Protein AF-M8C7S4-F1 (afdb_monomer)

Radius of gyration: 16.2 Å; Cα contacts (8 Å, |Δi|>4): 595; chains: 1; bounding box: 44×45×38 Å

InterPro domains:
  IPR002022 Pectate lyase [PF00544] (5-196)
  IPR002022 Pectate lyase [SM00656] (2-130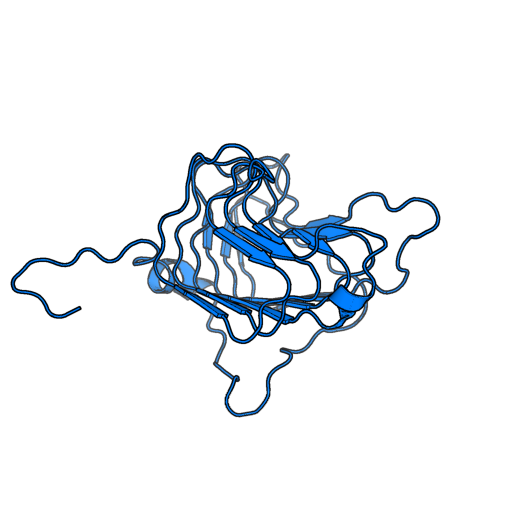)
  IPR011050 Pectin lyase fold/virulence factor [SSF51126] (4-203)
  IPR012334 Pectin lyase fold [G3DSA:2.160.20.10] (1-199)
  IPR018082 AmbAllergen [PR00807] (5-26)
  IPR018082 AmbAllergen [PR00807] (85-104)
  IPR018082 AmbAllergen [PR00807] (107-126)
  IPR018082 AmbAllergen [PR00807] (148-172)
  IPR018082 AmbAllergen [PR00807] (177-200)
  IPR045032 Pectin lyase family [PTHR31683] (4-202)

Structure (mmCIF, N/CA/C/O backbone):
data_AF-M8C7S4-F1
#
_entry.id   AF-M8C7S4-F1
#
loop_
_atom_site.group_PDB
_atom_site.id
_atom_site.type_symbol
_atom_site.label_atom_id
_atom_site.label_alt_id
_atom_site.label_comp_id
_atom_site.label_asym_id
_atom_site.label_entity_id
_atom_site.label_seq_id
_atom_site.pdbx_PDB_ins_code
_atom_site.Cartn_x
_atom_site.Cartn_y
_atom_site.Cartn_z
_atom_site.occupancy
_atom_site.B_iso_or_equiv
_atom_site.auth_seq_id
_atom_site.auth_comp_id
_atom_site.auth_asym_id
_atom_site.auth_atom_id
_atom_site.pdbx_PDB_model_num
ATOM 1 N N . MET A 1 1 ? 16.118 -27.264 2.546 1.00 43.22 1 MET A N 1
ATOM 2 C CA . MET A 1 1 ? 14.796 -26.732 2.927 1.00 43.22 1 MET A CA 1
ATOM 3 C C . MET A 1 1 ? 14.981 -25.240 3.004 1.00 43.22 1 MET A C 1
ATOM 5 O O . MET A 1 1 ? 15.914 -24.826 3.680 1.00 43.22 1 MET A O 1
ATOM 9 N N . ASP A 1 2 ? 14.217 -24.483 2.227 1.00 49.66 2 ASP A N 1
ATOM 10 C CA . ASP A 1 2 ? 14.279 -23.025 2.272 1.00 49.66 2 ASP A CA 1
ATOM 11 C C . ASP A 1 2 ? 13.787 -22.606 3.661 1.00 49.66 2 ASP A C 1
ATOM 13 O O . ASP A 1 2 ? 12.645 -22.894 4.030 1.00 49.66 2 ASP A O 1
ATOM 17 N N . VAL A 1 3 ? 14.692 -22.088 4.488 1.00 56.72 3 VAL A N 1
ATOM 18 C CA . VAL A 1 3 ? 14.328 -21.524 5.787 1.00 56.72 3 VAL A CA 1
ATOM 19 C C . VAL A 1 3 ? 13.607 -20.237 5.429 1.00 56.72 3 VAL A C 1
ATOM 21 O O . VAL A 1 3 ? 14.251 -19.306 4.965 1.00 56.72 3 VAL A O 1
ATOM 24 N N . GLY A 1 4 ? 12.274 -20.244 5.497 1.00 65.56 4 GLY A N 1
ATOM 25 C CA . GLY A 1 4 ? 11.469 -19.105 5.063 1.00 65.56 4 GLY A CA 1
ATOM 26 C C . GLY A 1 4 ? 11.962 -17.809 5.702 1.00 65.56 4 GLY A C 1
ATOM 27 O O . GLY A 1 4 ? 12.309 -17.810 6.879 1.00 65.56 4 GLY A O 1
ATOM 28 N N . ASP A 1 5 ? 11.955 -16.726 4.924 1.00 78.19 5 ASP A N 1
ATOM 29 C CA . ASP A 1 5 ? 12.543 -15.416 5.257 1.00 78.19 5 ASP A CA 1
ATOM 30 C C . ASP A 1 5 ? 11.973 -14.761 6.538 1.00 78.19 5 ASP A C 1
ATOM 32 O O . ASP A 1 5 ? 12.480 -13.741 6.992 1.00 78.19 5 ASP A O 1
ATOM 36 N N . GLY A 1 6 ? 10.938 -15.355 7.145 1.00 90.88 6 GLY A N 1
ATOM 37 C CA . GLY A 1 6 ? 10.319 -14.870 8.376 1.00 90.88 6 GLY A CA 1
ATOM 38 C C . GLY A 1 6 ? 9.116 -13.952 8.149 1.00 90.88 6 GLY A C 1
ATOM 39 O O . GLY A 1 6 ? 8.710 -13.240 9.071 1.00 90.88 6 GLY A O 1
ATOM 40 N N . ASP A 1 7 ? 8.549 -13.970 6.937 1.00 95.25 7 ASP A N 1
ATOM 41 C CA . ASP A 1 7 ? 7.335 -13.232 6.580 1.00 95.25 7 ASP A CA 1
ATOM 42 C C . ASP A 1 7 ? 6.069 -13.836 7.206 1.00 95.25 7 ASP A C 1
ATOM 44 O O . ASP A 1 7 ? 5.952 -15.057 7.332 1.00 95.25 7 ASP A O 1
ATOM 48 N N . ALA A 1 8 ? 5.066 -13.005 7.517 1.00 97.44 8 ALA A N 1
ATOM 49 C CA . ALA A 1 8 ? 3.770 -13.511 7.993 1.00 97.44 8 ALA A CA 1
ATOM 50 C C . ALA A 1 8 ? 3.014 -14.288 6.900 1.00 97.44 8 ALA A C 1
ATOM 52 O O . ALA A 1 8 ? 2.519 -15.391 7.131 1.00 97.44 8 ALA A O 1
ATOM 53 N N . ILE A 1 9 ? 2.892 -13.691 5.709 1.00 98.12 9 ILE A N 1
ATOM 54 C CA . ILE A 1 9 ? 2.216 -14.272 4.545 1.00 98.12 9 ILE A CA 1
ATOM 55 C C . ILE A 1 9 ? 3.072 -14.021 3.307 1.00 98.12 9 ILE A C 1
ATOM 57 O O . ILE A 1 9 ? 3.390 -12.879 2.980 1.00 98.12 9 ILE A O 1
ATOM 61 N N . ARG A 1 10 ? 3.371 -15.086 2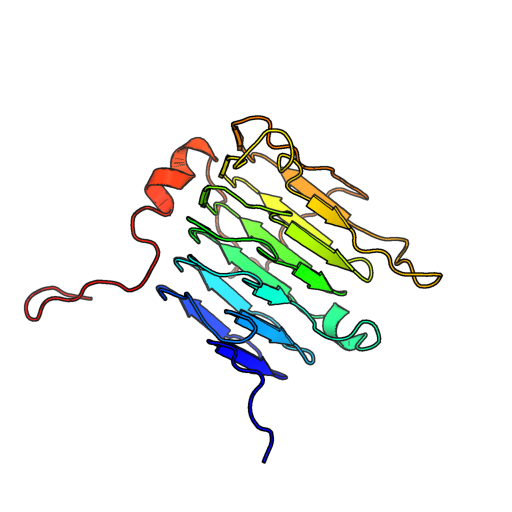.560 1.00 96.31 10 ARG A N 1
ATOM 62 C CA . ARG A 1 10 ? 4.124 -15.005 1.306 1.00 96.31 10 ARG A CA 1
ATOM 63 C C . ARG A 1 10 ? 3.381 -15.702 0.173 1.00 96.31 10 ARG A C 1
ATOM 65 O O . ARG A 1 10 ? 3.045 -16.881 0.266 1.00 96.31 10 ARG A O 1
ATOM 72 N N . LEU A 1 11 ? 3.141 -14.972 -0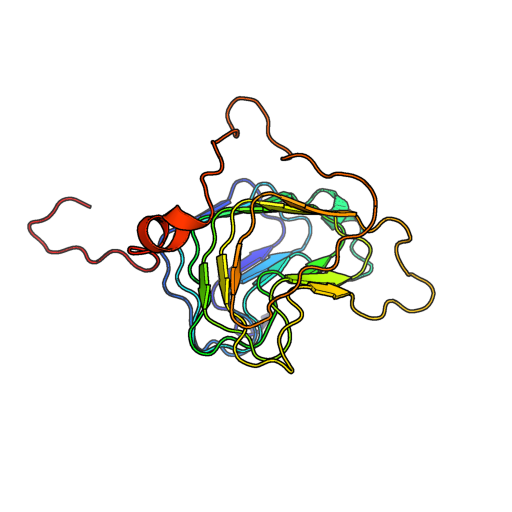.912 1.00 97.44 11 LEU A N 1
ATOM 73 C CA . LEU A 1 11 ? 2.570 -15.477 -2.156 1.00 97.44 11 LEU A CA 1
ATOM 74 C C . LEU A 1 11 ? 3.665 -15.581 -3.224 1.00 97.44 11 LEU A C 1
ATOM 76 O O . LEU A 1 11 ? 4.347 -14.599 -3.536 1.00 97.44 11 LEU A O 1
ATOM 80 N N . LEU A 1 12 ? 3.799 -16.777 -3.796 1.00 95.94 12 LEU A N 1
ATOM 81 C CA . LEU A 1 12 ? 4.795 -17.126 -4.808 1.00 95.94 12 LEU A CA 1
ATOM 82 C C . LEU A 1 12 ? 4.076 -17.740 -6.007 1.00 95.94 12 LEU A C 1
ATOM 84 O O . LEU A 1 12 ? 3.437 -18.779 -5.863 1.00 95.94 12 LEU A O 1
ATOM 88 N N . SER A 1 13 ? 4.182 -17.118 -7.184 1.00 96.75 13 SER A N 1
ATOM 89 C CA . SER A 1 13 ? 3.532 -17.603 -8.414 1.00 96.75 13 SER A CA 1
ATOM 90 C C . SER A 1 13 ? 2.018 -17.863 -8.272 1.00 96.75 13 SER A C 1
ATOM 92 O O . SER A 1 13 ? 1.468 -18.745 -8.934 1.00 96.75 13 SER A O 1
ATOM 94 N N . SER A 1 14 ? 1.333 -17.103 -7.412 1.00 97.69 14 SER A N 1
ATOM 95 C CA . SER A 1 14 ? -0.078 -17.311 -7.060 1.00 97.69 14 SER A CA 1
ATOM 96 C C . SER A 1 14 ? -1.018 -16.409 -7.859 1.00 97.69 14 SER A C 1
ATOM 98 O O . SER A 1 14 ? -0.667 -15.300 -8.252 1.00 97.69 14 SER A O 1
ATOM 100 N N . SER A 1 15 ? -2.266 -16.836 -8.059 1.00 97.75 15 SER A N 1
ATOM 101 C CA . SER A 1 15 ? -3.285 -15.973 -8.667 1.00 97.75 15 SER A CA 1
ATOM 102 C C . SER A 1 15 ? -4.636 -16.085 -7.976 1.00 97.75 15 SER A C 1
ATOM 104 O O . SER A 1 15 ? -4.949 -17.137 -7.424 1.00 97.75 15 SER A O 1
ATOM 106 N N . LYS A 1 16 ? -5.434 -15.008 -8.032 1.00 97.25 16 LYS A N 1
ATOM 107 C CA . LYS A 1 16 ? -6.797 -14.943 -7.465 1.00 97.25 16 LYS A CA 1
ATOM 108 C C . LYS A 1 16 ? -6.820 -15.221 -5.961 1.00 97.25 16 LYS A C 1
ATOM 110 O O . LYS A 1 16 ? -7.523 -16.110 -5.490 1.00 97.25 16 LYS A O 1
ATOM 115 N N . VAL A 1 17 ? -6.034 -14.448 -5.219 1.00 98.69 17 VAL A N 1
ATOM 116 C CA . VAL A 1 17 ? -5.912 -14.578 -3.761 1.00 98.69 17 VAL A CA 1
ATOM 117 C C . VAL A 1 17 ? -6.589 -13.396 -3.076 1.00 98.69 17 VAL A C 1
ATOM 119 O O . VAL A 1 17 ? -6.443 -12.251 -3.507 1.00 98.69 17 VAL A O 1
ATOM 122 N N . TRP A 1 18 ? -7.310 -13.676 -1.994 1.00 98.69 18 TRP A N 1
ATOM 123 C CA . TRP A 1 18 ? -7.926 -12.666 -1.144 1.00 98.69 18 TRP A CA 1
ATOM 124 C C . TRP A 1 18 ? -7.385 -12.794 0.279 1.00 98.69 18 TRP A C 1
ATOM 126 O O . TRP A 1 18 ? -7.468 -13.861 0.881 1.00 98.69 18 TRP A O 1
ATOM 136 N N . ILE A 1 19 ? -6.788 -11.715 0.781 1.00 98.81 19 ILE A N 1
ATOM 137 C CA . ILE A 1 19 ? -6.248 -11.605 2.137 1.00 98.81 19 ILE A CA 1
ATOM 138 C C . ILE A 1 19 ? -7.108 -10.581 2.864 1.00 98.81 19 ILE A C 1
ATOM 140 O O . ILE A 1 19 ? -6.989 -9.380 2.605 1.00 98.81 19 ILE A O 1
ATOM 144 N N . ASP A 1 20 ? -7.986 -11.066 3.736 1.00 98.75 20 ASP A N 1
ATOM 145 C CA . ASP A 1 20 ? -9.023 -10.257 4.369 1.00 98.75 20 ASP A CA 1
ATOM 146 C C . ASP A 1 20 ? -9.067 -10.436 5.883 1.00 98.75 20 ASP A C 1
ATOM 148 O O . ASP A 1 20 ? -8.882 -11.553 6.366 1.00 98.75 20 ASP A O 1
ATOM 152 N N . HIS A 1 21 ? -9.311 -9.343 6.612 1.00 98.44 21 HIS A N 1
ATOM 153 C CA . HIS A 1 21 ? -9.520 -9.352 8.064 1.00 98.44 21 HIS A CA 1
ATOM 154 C C . HIS A 1 21 ? -8.427 -10.089 8.861 1.00 98.44 21 HIS A C 1
ATOM 156 O O . HIS A 1 21 ? -8.697 -10.876 9.765 1.00 98.44 21 HIS A O 1
ATOM 162 N N . ASN A 1 22 ? -7.159 -9.799 8.564 1.00 98.62 22 ASN A N 1
ATOM 163 C CA . ASN A 1 22 ? -6.016 -10.271 9.350 1.00 98.62 22 ASN A CA 1
ATOM 164 C C . ASN A 1 22 ? -5.429 -9.135 10.188 1.00 98.62 22 ASN A C 1
ATOM 166 O O . ASN A 1 22 ? -5.372 -7.988 9.745 1.00 98.62 22 ASN A O 1
ATOM 170 N N . THR A 1 23 ? -4.929 -9.462 11.379 1.00 98.56 23 THR A N 1
ATOM 171 C CA . THR A 1 23 ? -4.067 -8.564 12.160 1.00 98.56 23 THR A CA 1
ATOM 172 C C . THR A 1 23 ? -2.628 -9.052 12.039 1.00 98.56 23 THR A C 1
ATOM 174 O O . THR A 1 23 ? -2.318 -10.151 12.493 1.00 98.56 23 THR A O 1
ATOM 177 N N . LEU A 1 24 ? -1.759 -8.256 11.416 1.00 98.69 24 LEU A N 1
ATOM 178 C CA . LEU A 1 24 ? -0.385 -8.630 11.075 1.00 98.69 24 LEU A CA 1
ATOM 179 C C . LEU A 1 24 ? 0.598 -7.658 11.739 1.00 98.69 24 LEU A C 1
ATOM 181 O O . LEU A 1 24 ? 0.498 -6.442 11.566 1.00 98.69 24 LEU A O 1
ATOM 185 N N . SER A 1 25 ? 1.542 -8.187 12.520 1.00 98.50 25 SER A N 1
ATOM 186 C CA . SER A 1 25 ? 2.523 -7.385 13.261 1.00 98.50 25 SER A CA 1
ATOM 187 C C . SER A 1 25 ? 3.749 -8.211 13.658 1.00 98.50 25 SER A C 1
ATOM 189 O O . SER A 1 25 ? 3.651 -9.428 13.781 1.00 98.50 25 SER A O 1
ATOM 191 N N . ARG A 1 26 ? 4.887 -7.541 13.902 1.00 97.69 26 ARG A N 1
ATOM 192 C CA . ARG A 1 26 ? 6.083 -8.105 14.573 1.00 97.69 26 ARG A CA 1
ATOM 193 C C . ARG A 1 26 ? 6.622 -9.435 14.009 1.00 97.69 26 ARG A C 1
ATOM 195 O O . ARG A 1 26 ? 7.056 -10.291 14.775 1.00 97.69 26 ARG A O 1
ATOM 202 N N . CYS A 1 27 ? 6.626 -9.589 12.688 1.00 96.88 27 CYS A N 1
ATOM 203 C CA . CYS A 1 27 ? 7.347 -10.672 12.010 1.00 96.88 27 CYS A CA 1
ATOM 204 C C . CYS A 1 27 ? 8.848 -10.368 11.877 1.00 96.88 27 CYS A C 1
ATOM 206 O O . CYS A 1 27 ? 9.280 -9.254 12.185 1.00 96.88 27 CYS A O 1
ATOM 208 N N . GLU A 1 28 ? 9.629 -11.362 11.453 1.00 95.56 28 GLU A N 1
ATOM 209 C CA . GLU A 1 28 ? 11.093 -11.280 11.399 1.00 95.56 28 GLU A CA 1
ATOM 210 C C . GLU A 1 28 ? 11.593 -10.465 10.195 1.00 95.56 28 GLU A C 1
ATOM 212 O O . GLU A 1 28 ? 12.438 -9.589 10.392 1.00 95.56 28 GLU A O 1
ATOM 217 N N . ASP A 1 29 ? 11.033 -10.667 8.992 1.00 95.06 29 ASP A N 1
ATOM 218 C CA . ASP A 1 29 ? 11.326 -9.821 7.820 1.00 95.06 29 ASP A CA 1
ATOM 219 C C . ASP A 1 29 ? 10.152 -8.912 7.438 1.00 95.06 29 ASP A C 1
ATOM 221 O O . ASP A 1 29 ? 10.120 -7.765 7.891 1.00 95.06 29 ASP A O 1
ATOM 225 N N . GLY A 1 30 ? 9.213 -9.382 6.611 1.00 96.62 30 GLY A N 1
ATOM 226 C CA . GLY A 1 30 ? 8.028 -8.640 6.178 1.00 96.62 30 GLY A CA 1
ATOM 227 C C . GLY A 1 30 ? 6.710 -9.133 6.787 1.00 96.62 30 GLY A C 1
ATOM 228 O O . GLY A 1 30 ? 6.641 -10.171 7.443 1.00 96.62 30 GLY A O 1
ATOM 229 N N . LEU A 1 31 ? 5.606 -8.402 6.571 1.00 98.50 31 LEU A N 1
ATOM 230 C CA . LEU A 1 31 ? 4.264 -8.929 6.894 1.00 98.50 31 LEU A CA 1
ATOM 231 C C . LEU A 1 31 ? 3.618 -9.622 5.696 1.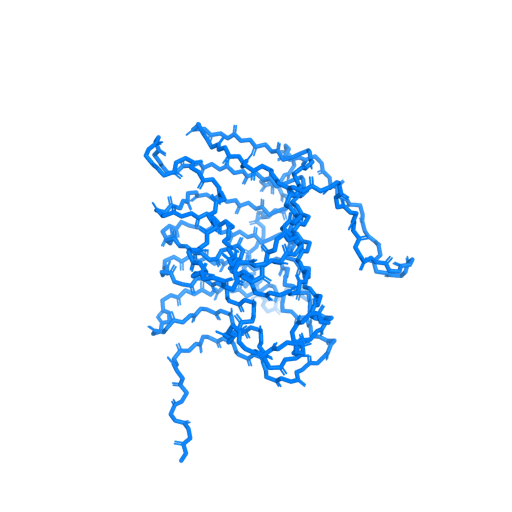00 98.50 31 LEU A C 1
ATOM 233 O O . LEU A 1 31 ? 3.046 -10.699 5.855 1.00 98.50 31 LEU A O 1
ATOM 237 N N . LEU A 1 32 ? 3.668 -9.003 4.516 1.00 98.56 32 LEU A N 1
ATOM 238 C CA . LEU A 1 32 ? 3.037 -9.540 3.314 1.00 98.56 32 LEU A CA 1
ATOM 239 C C . LEU A 1 32 ? 3.902 -9.362 2.067 1.00 98.56 32 LEU A C 1
ATOM 241 O O . LEU A 1 32 ? 4.080 -8.242 1.585 1.00 98.56 32 LEU A O 1
ATOM 245 N N . ASP A 1 33 ? 4.290 -10.484 1.471 1.00 98.00 33 ASP A N 1
ATOM 246 C CA . ASP A 1 33 ? 5.051 -10.523 0.229 1.00 98.00 33 ASP A CA 1
ATOM 247 C C . ASP A 1 33 ? 4.229 -11.134 -0.915 1.00 98.00 33 ASP A C 1
ATOM 249 O O . ASP A 1 33 ? 3.723 -12.252 -0.826 1.00 98.00 33 ASP A O 1
ATOM 253 N N . VAL A 1 34 ? 4.104 -10.402 -2.026 1.00 98.19 34 VAL A N 1
ATOM 254 C CA . VAL A 1 34 ? 3.443 -10.844 -3.266 1.00 98.19 34 VAL A CA 1
ATOM 255 C C . VAL A 1 34 ? 4.463 -10.792 -4.392 1.00 98.19 34 VAL A C 1
ATOM 257 O O . VAL A 1 34 ? 4.834 -9.712 -4.848 1.00 98.19 34 VAL A O 1
ATOM 260 N N . THR A 1 35 ? 4.976 -11.948 -4.811 1.00 96.75 35 THR A N 1
ATOM 261 C CA . THR A 1 35 ? 6.186 -12.012 -5.649 1.00 96.75 35 THR A CA 1
ATOM 262 C C . THR A 1 35 ? 6.117 -13.125 -6.699 1.00 96.75 35 THR A C 1
ATOM 264 O O . THR A 1 35 ? 5.139 -13.879 -6.765 1.00 96.75 35 THR A O 1
ATOM 267 N N . LEU A 1 36 ? 7.157 -13.216 -7.537 1.00 94.88 36 LEU A N 1
ATOM 268 C CA . LEU A 1 36 ? 7.359 -14.270 -8.538 1.00 94.88 36 LEU A CA 1
ATOM 269 C C . LEU A 1 36 ? 6.170 -14.434 -9.496 1.00 94.88 36 LEU A C 1
ATOM 271 O O . LEU A 1 36 ? 5.652 -15.528 -9.691 1.00 94.88 36 LEU A O 1
ATOM 275 N N . GLY A 1 37 ? 5.695 -13.335 -10.078 1.00 94.25 37 GLY A N 1
ATOM 276 C CA . GLY A 1 37 ? 4.603 -13.350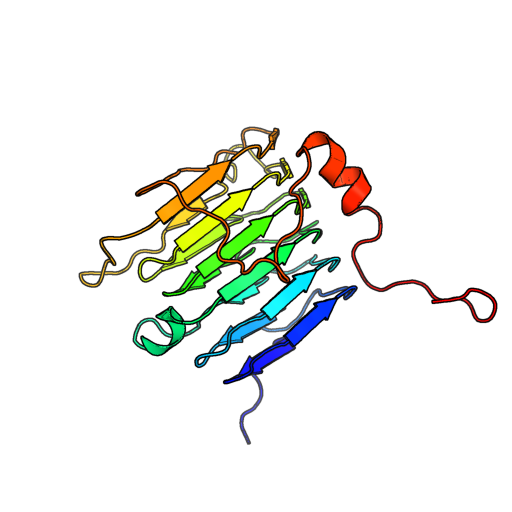 -11.048 1.00 94.25 37 GLY A CA 1
ATOM 277 C C . GLY A 1 37 ? 3.212 -13.509 -10.437 1.00 94.25 37 GLY A C 1
ATOM 278 O O . GLY A 1 37 ? 2.252 -13.714 -11.186 1.00 94.25 37 GLY A O 1
ATOM 279 N N . SER A 1 38 ? 3.081 -13.396 -9.111 1.00 98.00 38 SER A N 1
ATOM 280 C CA . SER A 1 38 ? 1.775 -13.398 -8.455 1.00 98.00 38 SER A CA 1
ATOM 281 C C . SER A 1 38 ? 0.896 -12.245 -8.956 1.00 98.00 38 SER A C 1
ATOM 283 O O . SER A 1 38 ? 1.376 -11.137 -9.195 1.00 98.00 38 SER A O 1
ATOM 285 N N . THR A 1 39 ? -0.403 -12.480 -9.141 1.00 98.25 39 THR A N 1
ATOM 286 C CA . THR A 1 39 ? -1.316 -11.464 -9.691 1.00 98.25 39 THR A CA 1
ATOM 287 C C . THR A 1 39 ? -2.765 -11.672 -9.259 1.00 98.25 39 THR A C 1
ATOM 289 O O . THR A 1 39 ? -3.127 -12.713 -8.721 1.00 98.25 39 THR A O 1
ATOM 292 N N . ASP A 1 40 ? -3.615 -10.679 -9.502 1.00 97.69 40 ASP A N 1
ATOM 293 C CA . ASP A 1 40 ? -5.032 -10.691 -9.132 1.00 97.69 40 ASP A CA 1
ATOM 294 C C . ASP A 1 40 ? -5.235 -10.940 -7.633 1.00 97.69 40 ASP A C 1
ATOM 296 O O . ASP A 1 40 ? -6.009 -11.804 -7.220 1.00 97.69 40 ASP A O 1
ATOM 300 N N . VAL A 1 41 ? -4.496 -10.175 -6.826 1.00 98.69 41 VAL A N 1
ATOM 301 C CA . VAL A 1 41 ? -4.540 -10.235 -5.362 1.00 98.69 41 VAL A CA 1
ATOM 302 C C . VAL A 1 41 ? -5.350 -9.062 -4.819 1.00 98.69 41 VAL A C 1
ATOM 304 O O . VAL A 1 41 ? -5.158 -7.918 -5.237 1.00 98.69 41 VAL A O 1
ATOM 307 N N . THR A 1 42 ? -6.239 -9.335 -3.866 1.00 98.75 42 THR A N 1
ATOM 308 C CA . THR A 1 42 ? -6.908 -8.302 -3.064 1.00 98.75 42 THR A CA 1
ATOM 309 C C . THR A 1 42 ? -6.472 -8.429 -1.614 1.00 98.75 42 THR A C 1
ATOM 311 O O . THR A 1 42 ? -6.549 -9.508 -1.035 1.00 98.75 42 THR A O 1
ATOM 314 N N . VAL A 1 43 ? -6.011 -7.323 -1.040 1.00 98.94 43 VAL A N 1
ATOM 315 C CA . VAL A 1 43 ? -5.620 -7.190 0.363 1.00 98.94 43 VAL A CA 1
ATOM 316 C C . VAL A 1 43 ? -6.577 -6.189 0.990 1.00 98.94 43 VAL A C 1
ATOM 318 O O . VAL A 1 43 ? -6.487 -4.994 0.683 1.00 98.94 43 VAL A O 1
ATOM 321 N N . SER A 1 44 ? -7.518 -6.661 1.810 1.00 98.88 44 SER A N 1
ATOM 322 C CA . SER A 1 44 ? -8.568 -5.808 2.370 1.00 98.88 44 SER A CA 1
ATOM 323 C C . SER A 1 44 ? -8.852 -5.985 3.849 1.00 98.88 44 SER A C 1
ATOM 325 O O . SER A 1 44 ? -8.617 -7.040 4.414 1.00 98.88 44 SER A O 1
ATOM 327 N N . ASN A 1 45 ? -9.338 -4.922 4.495 1.00 98.81 45 ASN A N 1
ATOM 328 C CA . ASN A 1 45 ? -9.766 -4.940 5.899 1.00 98.81 45 ASN A CA 1
ATOM 329 C C . ASN A 1 45 ? -8.716 -5.491 6.882 1.00 98.81 45 ASN A C 1
ATOM 331 O O . ASN A 1 45 ? -9.057 -5.941 7.973 1.00 98.81 45 ASN A O 1
ATOM 335 N N . ASN A 1 46 ? -7.430 -5.477 6.528 1.00 98.94 46 ASN A N 1
ATOM 336 C CA . ASN A 1 46 ? -6.370 -5.951 7.408 1.00 98.94 46 ASN A CA 1
ATOM 337 C C . ASN A 1 46 ? -5.867 -4.806 8.287 1.00 98.94 46 ASN A C 1
ATOM 339 O O . ASN A 1 46 ? -5.888 -3.636 7.891 1.00 98.94 46 ASN A O 1
ATOM 343 N N . TRP A 1 47 ? -5.357 -5.156 9.462 1.00 98.88 47 TRP A N 1
ATOM 344 C CA . TRP A 1 47 ? -4.667 -4.233 10.347 1.00 98.88 47 TRP A CA 1
ATOM 345 C C . TRP A 1 47 ? -3.180 -4.583 10.413 1.00 98.88 47 TRP A C 1
ATOM 347 O O . TRP A 1 47 ? -2.799 -5.622 10.949 1.00 98.88 47 TRP A O 1
ATOM 357 N N . PHE A 1 48 ? -2.345 -3.699 9.871 1.00 98.94 48 PHE A N 1
ATOM 358 C CA . PHE A 1 48 ? -0.888 -3.803 9.892 1.00 98.94 48 PHE A CA 1
ATOM 359 C C . PHE A 1 48 ? -0.321 -2.827 10.925 1.00 98.94 48 PHE A C 1
ATOM 361 O O . PHE A 1 48 ? -0.528 -1.619 10.795 1.00 98.94 48 PHE A O 1
ATOM 368 N N . HIS A 1 49 ? 0.404 -3.311 11.932 1.00 98.75 49 HIS A N 1
ATOM 369 C CA . HIS A 1 49 ? 0.978 -2.453 12.977 1.00 98.75 49 HIS A CA 1
ATOM 370 C C . HIS A 1 49 ? 2.294 -3.004 13.536 1.00 98.75 49 HIS A C 1
ATOM 372 O O . HIS A 1 49 ? 2.634 -4.162 13.311 1.00 98.75 49 HIS A O 1
ATOM 378 N N . ASP A 1 50 ? 3.035 -2.167 14.270 1.00 98.62 50 ASP A N 1
ATOM 379 C CA . ASP A 1 50 ? 4.279 -2.535 14.971 1.00 98.62 50 ASP A CA 1
ATOM 380 C C . ASP A 1 50 ? 5.274 -3.326 14.097 1.00 98.62 50 ASP A C 1
ATOM 382 O O . ASP A 1 50 ? 5.673 -4.444 14.441 1.00 98.62 50 ASP A O 1
ATOM 386 N N . HIS A 1 51 ? 5.648 -2.781 12.937 1.00 98.62 51 HIS A N 1
ATOM 387 C CA . HIS A 1 51 ? 6.515 -3.496 12.001 1.00 98.62 51 HIS A CA 1
ATOM 388 C C . HIS A 1 51 ? 7.287 -2.573 11.044 1.00 98.62 51 HIS A C 1
ATOM 390 O O . HIS A 1 51 ? 6.826 -1.489 10.687 1.00 98.62 51 HIS A O 1
ATOM 396 N N . ASP A 1 52 ? 8.475 -3.000 10.609 1.00 98.50 52 ASP A N 1
ATOM 397 C CA . ASP A 1 52 ? 9.323 -2.210 9.710 1.00 98.50 52 ASP A CA 1
ATOM 398 C C . ASP A 1 52 ? 8.856 -2.311 8.245 1.00 98.50 52 ASP A C 1
ATOM 400 O O . ASP A 1 52 ? 8.441 -1.315 7.644 1.00 98.50 52 ASP A O 1
ATOM 404 N N . LYS A 1 53 ? 8.874 -3.523 7.674 1.00 98.19 53 LYS A N 1
ATOM 405 C CA . LYS A 1 53 ? 8.664 -3.782 6.243 1.00 98.19 53 LYS A CA 1
ATOM 406 C C . LYS A 1 53 ? 7.272 -4.365 5.990 1.00 98.19 53 LYS A C 1
ATOM 408 O O . LYS A 1 53 ? 7.087 -5.569 5.920 1.00 98.19 53 LYS A O 1
ATOM 413 N N . VAL A 1 54 ? 6.264 -3.510 5.834 1.00 98.69 54 VAL A N 1
ATOM 414 C CA . VAL A 1 54 ? 4.865 -3.973 5.858 1.00 98.69 54 VAL A CA 1
ATOM 415 C C . VAL A 1 54 ? 4.490 -4.872 4.671 1.00 98.69 54 VAL A C 1
ATOM 417 O O . VAL A 1 54 ? 4.062 -6.001 4.873 1.00 98.69 54 VAL A O 1
ATOM 420 N N . MET A 1 55 ? 4.608 -4.389 3.436 1.00 98.81 55 MET A N 1
ATOM 421 C CA . MET A 1 55 ? 4.081 -5.081 2.259 1.00 98.81 55 MET A CA 1
ATOM 422 C C . MET A 1 55 ? 4.974 -4.888 1.033 1.00 98.81 55 MET A C 1
ATOM 424 O O . MET A 1 55 ? 5.128 -3.765 0.528 1.00 98.81 55 MET A O 1
ATOM 428 N N . LEU A 1 56 ? 5.535 -5.982 0.519 1.00 98.50 56 LEU A N 1
ATOM 429 C CA . LEU A 1 56 ? 6.341 -5.990 -0.696 1.00 98.50 56 LEU A CA 1
ATOM 430 C C . LEU A 1 56 ? 5.561 -6.592 -1.866 1.00 98.50 56 LEU A C 1
ATOM 432 O O . LEU A 1 56 ? 5.129 -7.739 -1.836 1.00 98.50 56 LEU A O 1
ATOM 436 N N . LEU A 1 57 ? 5.417 -5.814 -2.935 1.00 98.44 57 LEU A N 1
ATOM 437 C CA . LEU A 1 57 ? 4.814 -6.253 -4.188 1.00 98.44 57 LEU A CA 1
ATOM 438 C C . LEU A 1 57 ? 5.928 -6.309 -5.240 1.00 98.44 57 LEU A C 1
ATOM 440 O O . LEU A 1 57 ? 6.341 -5.276 -5.769 1.00 98.44 57 LEU A O 1
ATOM 444 N N . GLY A 1 58 ? 6.425 -7.510 -5.525 1.00 96.62 58 GLY A N 1
ATOM 445 C CA . GLY A 1 58 ? 7.579 -7.775 -6.386 1.00 96.62 58 GLY A CA 1
ATOM 446 C C . GLY A 1 58 ? 8.918 -7.634 -5.650 1.00 96.62 58 GLY A C 1
ATOM 447 O O . GLY A 1 58 ? 9.213 -6.599 -5.043 1.00 96.62 58 GLY A O 1
ATOM 448 N N . HIS A 1 59 ? 9.761 -8.669 -5.716 1.00 93.12 59 HIS A N 1
ATOM 449 C CA . HIS A 1 59 ? 11.003 -8.771 -4.932 1.00 93.12 59 HIS A CA 1
ATOM 450 C C . HIS A 1 59 ? 12.269 -8.406 -5.721 1.00 93.12 59 HIS A C 1
ATOM 452 O O . HIS A 1 59 ? 13.154 -7.741 -5.179 1.00 93.12 59 HIS A O 1
ATOM 458 N N . ASP A 1 60 ? 12.328 -8.785 -6.997 1.00 91.25 60 ASP A N 1
ATOM 459 C CA . ASP A 1 60 ? 13.529 -8.709 -7.830 1.00 91.25 60 ASP A CA 1
ATOM 460 C C . ASP A 1 60 ? 13.374 -7.662 -8.946 1.00 91.25 60 ASP A C 1
ATOM 462 O O . ASP A 1 60 ? 12.385 -7.624 -9.684 1.00 91.25 60 ASP A O 1
ATOM 466 N N . ASP A 1 61 ? 14.377 -6.796 -9.076 1.00 90.62 61 ASP A N 1
ATOM 467 C CA . ASP A 1 61 ? 14.412 -5.757 -10.099 1.00 90.62 61 ASP A CA 1
ATOM 468 C C . ASP A 1 61 ? 14.540 -6.353 -11.519 1.00 90.62 61 ASP A C 1
ATOM 470 O O . ASP A 1 61 ? 14.105 -5.722 -12.482 1.00 90.62 61 ASP A O 1
ATOM 474 N N . GLN A 1 62 ? 15.054 -7.578 -11.668 1.00 91.50 62 GLN A N 1
ATOM 475 C CA . GLN A 1 62 ? 15.193 -8.274 -12.954 1.00 91.50 62 GLN A CA 1
ATOM 476 C C . GLN A 1 62 ? 13.989 -9.159 -13.313 1.00 91.50 62 GLN A C 1
ATOM 478 O O . GLN A 1 62 ? 13.857 -9.580 -14.466 1.00 91.50 62 GLN A O 1
ATOM 483 N N . HIS A 1 63 ? 13.061 -9.396 -12.380 1.00 92.31 63 HIS A N 1
ATOM 484 C CA . HIS A 1 63 ? 11.907 -10.268 -12.603 1.00 92.31 63 HIS A CA 1
ATOM 485 C C . HIS A 1 63 ? 10.778 -9.567 -13.377 1.00 92.31 63 HIS A C 1
ATOM 487 O O . HIS A 1 63 ? 9.702 -9.264 -12.865 1.00 92.31 63 HIS A O 1
ATOM 493 N N . VAL A 1 64 ? 11.004 -9.330 -14.670 1.00 91.00 64 VAL A N 1
ATOM 494 C CA . VAL A 1 64 ? 10.088 -8.585 -15.556 1.00 91.00 64 VAL A CA 1
ATOM 495 C C . VAL A 1 64 ? 8.686 -9.192 -15.692 1.00 91.00 64 VAL A C 1
ATOM 497 O O . VAL A 1 64 ? 7.766 -8.502 -16.137 1.00 91.00 64 VAL A O 1
ATOM 500 N N . ALA A 1 65 ? 8.489 -10.458 -15.310 1.00 93.31 65 ALA A N 1
ATOM 501 C CA . ALA A 1 65 ? 7.170 -11.087 -15.300 1.00 93.31 65 ALA A CA 1
ATOM 502 C C . ALA A 1 65 ? 6.198 -10.406 -14.314 1.00 93.31 65 ALA A C 1
ATOM 504 O O . ALA A 1 65 ? 4.989 -10.413 -14.573 1.00 93.31 65 ALA A O 1
ATOM 505 N N . ASP A 1 66 ? 6.714 -9.730 -13.275 1.00 95.25 66 ASP A N 1
ATOM 506 C CA . ASP A 1 66 ? 5.930 -8.945 -12.309 1.00 95.25 66 ASP A CA 1
ATOM 507 C C . ASP A 1 66 ? 5.247 -7.722 -12.943 1.00 95.25 66 ASP A C 1
ATOM 509 O O . ASP A 1 66 ? 4.333 -7.154 -12.354 1.00 95.25 66 ASP A O 1
ATOM 513 N N . ARG A 1 67 ? 5.571 -7.344 -14.190 1.00 94.88 67 ARG A N 1
ATOM 514 C CA . ARG A 1 67 ? 4.797 -6.328 -14.937 1.00 94.88 67 ARG A CA 1
ATOM 515 C C . ARG A 1 67 ? 3.317 -6.694 -15.090 1.00 94.88 67 ARG A C 1
ATOM 517 O O . ARG A 1 67 ? 2.488 -5.813 -15.293 1.00 94.88 67 ARG A O 1
ATOM 524 N N . ARG A 1 68 ? 2.980 -7.987 -15.008 1.00 95.12 68 ARG A N 1
ATOM 525 C CA . ARG A 1 68 ? 1.595 -8.489 -15.054 1.00 95.12 68 ARG A CA 1
ATOM 526 C C . ARG A 1 68 ? 0.909 -8.505 -13.686 1.00 95.12 68 ARG A C 1
ATOM 528 O O . ARG A 1 68 ? -0.284 -8.805 -13.627 1.00 95.12 68 ARG A O 1
ATOM 535 N N . MET A 1 69 ? 1.632 -8.221 -12.604 1.00 97.81 69 MET A N 1
ATOM 536 C CA . MET A 1 69 ? 1.081 -8.190 -11.254 1.00 97.81 69 MET A CA 1
ATOM 537 C C . MET A 1 69 ? 0.047 -7.071 -11.134 1.00 97.81 69 MET A C 1
ATOM 539 O O . MET A 1 69 ? 0.308 -5.918 -11.487 1.00 97.81 69 MET A O 1
ATOM 543 N N . ARG A 1 70 ? -1.128 -7.420 -10.613 1.00 97.94 70 ARG A N 1
ATOM 544 C CA . ARG A 1 70 ? -2.198 -6.488 -10.258 1.00 97.94 70 ARG A CA 1
ATOM 545 C C . ARG A 1 70 ? -2.623 -6.756 -8.827 1.00 97.94 70 ARG A C 1
ATOM 547 O O . ARG A 1 70 ? -3.068 -7.862 -8.520 1.00 97.94 70 ARG A O 1
ATOM 554 N N . VAL A 1 71 ? -2.505 -5.745 -7.975 1.00 98.75 71 VAL A N 1
ATOM 555 C CA . VAL A 1 71 ? -2.896 -5.842 -6.567 1.00 98.75 71 VAL A CA 1
ATOM 556 C C . VAL A 1 71 ? -3.855 -4.715 -6.212 1.00 98.75 71 VAL A C 1
ATOM 558 O O . VAL A 1 71 ? -3.633 -3.557 -6.568 1.00 98.75 71 VAL A O 1
ATOM 561 N N . THR A 1 72 ? -4.926 -5.058 -5.506 1.00 98.88 72 THR A N 1
ATOM 562 C CA . THR A 1 72 ? -5.818 -4.093 -4.858 1.00 98.88 72 THR A CA 1
ATOM 563 C C . THR A 1 72 ? -5.519 -4.080 -3.370 1.00 98.88 72 THR A C 1
ATOM 565 O O . THR A 1 72 ? -5.597 -5.120 -2.726 1.00 98.88 72 THR A O 1
ATOM 568 N N . VAL A 1 73 ? -5.194 -2.913 -2.826 1.00 98.94 73 VAL A N 1
ATOM 569 C CA . VAL A 1 73 ? -4.987 -2.678 -1.395 1.00 98.94 73 VAL A CA 1
ATOM 570 C C . VAL A 1 73 ? -6.109 -1.751 -0.950 1.00 98.94 73 VAL A C 1
ATOM 572 O O . VAL A 1 73 ? -6.091 -0.569 -1.299 1.00 98.94 73 VAL A O 1
ATOM 575 N N . ALA A 1 74 ? -7.116 -2.287 -0.261 1.00 98.81 74 ALA A N 1
ATOM 576 C CA . ALA A 1 74 ? -8.347 -1.559 0.037 1.00 98.81 74 ALA A CA 1
ATOM 577 C C . ALA A 1 74 ? -8.771 -1.658 1.503 1.00 98.81 74 ALA A C 1
ATOM 579 O O . ALA A 1 74 ? -8.731 -2.733 2.078 1.00 98.81 74 ALA A O 1
ATOM 580 N N . PHE A 1 75 ? -9.237 -0.565 2.108 1.00 98.81 75 PHE A N 1
ATOM 581 C CA . PHE A 1 75 ? -9.846 -0.589 3.454 1.00 98.81 75 PHE A CA 1
ATOM 582 C C . PHE A 1 75 ? -8.931 -1.109 4.581 1.00 98.81 75 PHE A C 1
ATOM 584 O O . PHE A 1 75 ? -9.399 -1.473 5.658 1.00 98.81 75 PHE A O 1
ATOM 591 N N . ASN A 1 76 ? -7.617 -1.160 4.360 1.00 98.94 76 ASN A N 1
ATOM 592 C CA . ASN A 1 76 ? -6.678 -1.587 5.389 1.00 98.94 76 ASN A CA 1
ATOM 593 C C . ASN A 1 76 ? -6.378 -0.433 6.346 1.00 98.94 76 ASN A C 1
ATOM 595 O O . ASN A 1 76 ? -6.392 0.742 5.961 1.00 98.94 76 ASN A O 1
ATOM 599 N N . ARG A 1 77 ? -6.025 -0.786 7.580 1.00 98.88 77 ARG A N 1
ATOM 600 C CA . ARG A 1 77 ? -5.424 0.129 8.545 1.00 98.88 77 ARG A CA 1
ATOM 601 C C . ARG A 1 77 ? -3.924 -0.134 8.620 1.00 98.88 77 ARG A C 1
ATOM 603 O O . ARG A 1 77 ? -3.505 -1.226 8.997 1.00 98.88 77 ARG A O 1
ATOM 610 N N . PHE A 1 78 ? -3.129 0.876 8.296 1.00 98.94 78 PHE A N 1
ATOM 611 C CA . PHE A 1 78 ? -1.682 0.889 8.470 1.00 98.94 78 PHE A CA 1
ATOM 612 C C . PHE A 1 78 ? -1.326 1.774 9.662 1.00 98.94 78 PHE A C 1
ATOM 614 O O . PHE A 1 78 ? -1.604 2.971 9.655 1.00 98.94 78 PHE A O 1
ATOM 621 N N . GLY A 1 79 ? -0.710 1.182 10.678 1.00 98.00 79 GLY A N 1
ATOM 622 C CA . GLY A 1 79 ? -0.350 1.847 11.921 1.00 98.00 79 GLY A CA 1
ATOM 623 C C . GLY A 1 79 ? -1.185 1.382 13.123 1.00 98.00 79 GLY A C 1
ATOM 624 O O . GLY A 1 79 ? -2.239 0.761 12.962 1.00 98.00 79 GLY A O 1
ATOM 625 N N . PRO A 1 80 ? -0.727 1.679 14.349 1.00 97.88 80 PRO A N 1
ATOM 626 C CA . PRO A 1 80 ? 0.436 2.516 14.645 1.00 97.88 80 PRO A CA 1
ATOM 627 C C . PRO A 1 80 ? 1.777 1.788 14.435 1.00 97.88 80 PRO A C 1
ATOM 629 O O . PRO A 1 80 ? 1.829 0.580 14.201 1.00 97.88 80 PRO A O 1
ATOM 632 N N . ASN A 1 81 ? 2.875 2.539 14.557 1.00 97.75 81 ASN A N 1
ATOM 633 C CA . ASN A 1 81 ? 4.250 2.022 14.624 1.00 97.75 81 ASN A CA 1
ATOM 634 C C . ASN A 1 81 ? 4.721 1.224 13.396 1.00 97.75 81 ASN A C 1
ATOM 636 O O . ASN A 1 81 ? 5.483 0.267 13.531 1.00 97.75 81 ASN A O 1
ATOM 640 N N . VAL A 1 82 ? 4.305 1.635 12.200 1.00 98.38 82 VAL A N 1
ATOM 641 C CA . VAL A 1 82 ? 4.844 1.110 10.939 1.00 98.38 82 VAL A CA 1
ATOM 642 C C . VAL A 1 82 ? 5.949 2.017 10.397 1.00 98.38 82 VAL A C 1
ATOM 644 O O . VAL A 1 82 ? 5.886 3.239 10.551 1.00 98.38 82 VAL A O 1
ATOM 647 N N . ASN A 1 83 ? 6.989 1.446 9.783 1.00 97.94 83 ASN A N 1
ATOM 648 C CA . ASN A 1 83 ? 8.076 2.249 9.209 1.00 97.94 83 ASN A CA 1
ATOM 649 C C . ASN A 1 83 ? 7.839 2.565 7.726 1.00 97.94 83 ASN A C 1
ATOM 651 O O . ASN A 1 83 ? 7.848 3.738 7.338 1.00 97.94 83 ASN A O 1
ATOM 655 N N . GLN A 1 84 ? 7.639 1.527 6.905 1.00 98.25 84 GLN A N 1
ATOM 656 C CA . GLN A 1 84 ? 7.657 1.649 5.447 1.00 98.25 84 GLN A CA 1
ATOM 657 C C . GLN A 1 84 ? 6.911 0.530 4.697 1.00 98.25 84 GLN A C 1
ATOM 659 O O . GLN A 1 84 ? 6.476 -0.462 5.277 1.00 98.25 84 GLN A O 1
ATOM 664 N N . ARG A 1 85 ? 6.825 0.675 3.364 1.00 98.50 85 ARG A N 1
ATOM 665 C CA . ARG A 1 85 ? 6.318 -0.330 2.405 1.00 98.50 85 ARG A CA 1
ATOM 666 C C . ARG A 1 85 ? 4.820 -0.626 2.534 1.00 98.50 85 ARG A C 1
ATOM 668 O O . ARG A 1 85 ? 4.428 -1.765 2.714 1.00 98.50 85 ARG A O 1
ATOM 675 N N . MET A 1 86 ? 3.960 0.370 2.371 1.00 98.69 86 MET A N 1
ATOM 676 C CA . MET A 1 86 ? 2.499 0.233 2.468 1.00 98.69 86 MET A CA 1
ATOM 677 C C . MET A 1 86 ? 1.745 0.666 1.184 1.00 98.69 86 MET A C 1
ATOM 679 O O . MET A 1 86 ? 0.870 1.535 1.246 1.00 98.69 86 MET A O 1
ATOM 683 N N . PRO A 1 87 ? 2.018 0.082 0.001 1.00 98.69 87 PRO A N 1
ATOM 684 C CA . PRO A 1 87 ? 3.008 -0.959 -0.281 1.00 98.69 87 PRO A CA 1
ATOM 685 C C . PRO A 1 87 ? 4.329 -0.402 -0.843 1.00 98.69 87 PRO A C 1
ATOM 687 O O . PRO A 1 87 ? 4.432 0.774 -1.198 1.00 98.69 87 PRO A O 1
ATOM 690 N N . ARG A 1 88 ? 5.346 -1.262 -0.984 1.00 98.38 88 ARG A N 1
ATOM 691 C CA . ARG A 1 88 ? 6.480 -1.029 -1.896 1.00 98.38 88 ARG A CA 1
ATOM 692 C C . ARG A 1 88 ? 6.331 -1.898 -3.142 1.00 98.38 88 ARG A C 1
ATOM 694 O O . ARG A 1 88 ? 6.329 -3.116 -3.020 1.00 98.38 88 ARG A O 1
ATOM 701 N N . ILE A 1 89 ? 6.257 -1.276 -4.321 1.00 97.69 89 ILE A N 1
ATOM 702 C CA . ILE A 1 89 ? 5.955 -1.965 -5.586 1.00 97.69 89 ILE A CA 1
ATOM 703 C C . ILE A 1 89 ? 7.156 -1.997 -6.537 1.00 97.69 89 ILE A C 1
ATOM 705 O O . ILE A 1 89 ? 7.873 -1.005 -6.685 1.00 97.69 89 ILE A O 1
ATOM 709 N N . ARG A 1 90 ? 7.324 -3.113 -7.247 1.00 95.25 90 ARG A N 1
ATOM 710 C CA . ARG A 1 90 ? 8.195 -3.247 -8.416 1.00 95.25 90 ARG A CA 1
ATOM 711 C C . ARG A 1 90 ? 7.414 -3.668 -9.649 1.00 95.25 90 ARG A C 1
ATOM 713 O O . ARG A 1 90 ? 6.589 -4.570 -9.555 1.00 95.25 90 ARG A O 1
ATOM 720 N N . HIS A 1 91 ? 7.726 -3.051 -10.793 1.00 93.88 91 HIS A N 1
ATOM 721 C CA . HIS A 1 91 ? 7.208 -3.346 -12.143 1.00 93.88 91 HIS A CA 1
ATOM 722 C C . HIS A 1 91 ? 5.691 -3.214 -12.359 1.00 93.88 91 HIS A C 1
ATOM 724 O O . HIS A 1 91 ? 5.268 -2.543 -13.294 1.00 93.88 91 HIS A O 1
ATOM 730 N N . GLY A 1 92 ? 4.879 -3.904 -11.561 1.00 95.44 92 GLY A N 1
ATOM 731 C CA . GLY A 1 92 ? 3.451 -4.099 -11.778 1.00 95.44 92 GLY A CA 1
ATOM 732 C C . GLY A 1 92 ? 2.563 -2.926 -11.367 1.00 95.44 92 GLY A C 1
ATOM 733 O O . GLY A 1 92 ? 2.966 -1.760 -11.319 1.00 95.44 92 GLY A O 1
ATOM 734 N N . TYR A 1 93 ? 1.311 -3.266 -11.078 1.00 97.69 93 TYR A N 1
ATOM 735 C CA . TYR A 1 93 ? 0.234 -2.332 -10.789 1.00 97.69 93 TYR A CA 1
ATOM 736 C C . TYR A 1 93 ? -0.322 -2.510 -9.374 1.00 97.69 93 TYR A C 1
ATOM 738 O O . TYR A 1 93 ? -0.658 -3.627 -8.971 1.00 97.69 93 TYR A O 1
ATOM 746 N N . ALA A 1 94 ? -0.523 -1.395 -8.668 1.00 98.56 94 ALA A N 1
ATOM 747 C CA . ALA A 1 94 ? -1.282 -1.358 -7.422 1.00 98.56 94 ALA A CA 1
ATOM 748 C C . ALA A 1 94 ? -2.397 -0.301 -7.466 1.00 98.56 94 ALA A C 1
ATOM 750 O O . ALA A 1 94 ? -2.146 0.873 -7.757 1.00 98.56 94 ALA A O 1
ATOM 751 N N . HIS A 1 95 ? -3.620 -0.710 -7.125 1.00 98.81 95 HIS A N 1
ATOM 752 C CA . HIS A 1 95 ? -4.688 0.207 -6.737 1.00 98.81 95 HIS A CA 1
ATOM 753 C C . HIS A 1 95 ? -4.759 0.265 -5.214 1.00 98.81 95 HIS A C 1
ATOM 755 O O . HIS A 1 95 ? -5.107 -0.718 -4.569 1.00 98.81 95 HIS A O 1
ATOM 761 N N . VAL A 1 96 ? -4.409 1.413 -4.652 1.00 98.88 96 VAL A N 1
ATOM 762 C CA . VAL A 1 96 ? -4.396 1.691 -3.219 1.00 98.88 96 VAL A CA 1
ATOM 763 C C . VAL A 1 96 ? -5.572 2.613 -2.924 1.00 98.88 96 VAL A C 1
ATOM 765 O O . VAL A 1 96 ? -5.547 3.781 -3.316 1.00 98.88 96 VAL A O 1
ATOM 768 N N . VAL A 1 97 ? -6.622 2.093 -2.293 1.00 98.88 97 VAL A N 1
ATOM 769 C CA . VAL A 1 97 ? -7.913 2.784 -2.200 1.00 98.88 97 VAL A CA 1
ATOM 770 C C . VAL A 1 97 ? -8.553 2.730 -0.818 1.00 98.88 97 VAL A C 1
ATOM 772 O O . VAL A 1 97 ? -8.664 1.670 -0.215 1.00 98.88 97 VAL A O 1
ATOM 775 N N . ASN A 1 98 ? -9.003 3.885 -0.321 1.00 98.88 98 ASN A N 1
ATOM 776 C CA . ASN A 1 98 ? -9.690 4.029 0.968 1.00 98.88 98 ASN A CA 1
ATOM 777 C C . ASN A 1 98 ? -8.997 3.334 2.163 1.00 98.88 98 ASN A C 1
ATOM 779 O O . ASN A 1 98 ? -9.665 2.835 3.065 1.00 98.88 98 ASN A O 1
ATOM 783 N N . ASN A 1 99 ? -7.663 3.302 2.188 1.00 98.94 99 ASN A N 1
ATOM 784 C CA . ASN A 1 99 ? -6.897 2.827 3.340 1.00 98.94 99 ASN A CA 1
ATOM 785 C C . ASN A 1 99 ? -6.644 3.970 4.326 1.00 98.94 99 ASN A C 1
ATOM 787 O O . ASN A 1 99 ? -6.510 5.136 3.932 1.00 98.94 99 ASN A O 1
ATOM 791 N N . PHE A 1 100 ? -6.530 3.613 5.602 1.00 98.88 100 PHE A N 1
ATOM 792 C CA . PHE A 1 100 ? -6.167 4.532 6.669 1.00 98.88 100 PHE A CA 1
ATOM 793 C C . PHE A 1 100 ? -4.686 4.379 7.025 1.00 98.88 100 PHE A C 1
ATOM 795 O O . PHE A 1 100 ? -4.267 3.311 7.465 1.00 98.88 100 PHE A O 1
ATOM 802 N N . TYR A 1 101 ? -3.909 5.450 6.861 1.00 98.81 101 TYR A N 1
ATOM 803 C CA . TYR A 1 101 ? -2.499 5.522 7.239 1.00 98.81 101 TYR A CA 1
ATOM 804 C C . TYR A 1 101 ? -2.332 6.430 8.454 1.00 98.81 101 TYR A C 1
ATOM 806 O O . TYR A 1 101 ? -2.435 7.655 8.350 1.00 98.81 101 TYR A O 1
ATOM 814 N N . ASP A 1 102 ? -2.062 5.811 9.597 1.00 97.25 102 ASP A N 1
ATOM 815 C CA . ASP A 1 102 ? -1.924 6.456 10.900 1.00 97.25 102 ASP A CA 1
ATOM 816 C C . ASP A 1 102 ? -0.444 6.539 11.293 1.00 97.25 102 ASP A C 1
ATOM 818 O O . ASP A 1 102 ? 0.042 5.857 12.200 1.00 97.25 102 ASP A O 1
ATOM 822 N N . GLY A 1 103 ? 0.295 7.346 10.531 1.00 96.50 103 GLY A N 1
ATOM 823 C CA . GLY A 1 103 ? 1.725 7.541 10.705 1.00 96.50 103 GLY A CA 1
ATOM 824 C C . GLY A 1 103 ? 2.610 6.515 9.993 1.00 96.50 103 GLY A C 1
ATOM 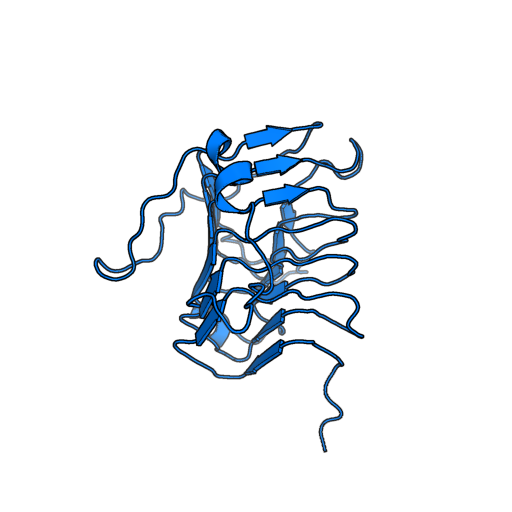825 O O . GLY A 1 103 ? 2.290 5.336 9.858 1.00 96.50 103 GLY A O 1
ATOM 826 N N . TRP A 1 104 ? 3.774 6.991 9.560 1.00 97.88 104 TRP A N 1
ATOM 827 C CA . TRP A 1 104 ? 4.899 6.194 9.080 1.00 97.88 104 TRP A CA 1
ATOM 828 C C . TRP A 1 104 ? 6.202 6.925 9.415 1.00 97.88 104 TRP A C 1
ATOM 830 O O . TRP A 1 104 ? 6.232 8.158 9.533 1.00 97.88 104 TRP A O 1
ATOM 840 N N . ARG A 1 105 ? 7.293 6.171 9.573 1.00 96.31 105 ARG A N 1
ATOM 841 C CA . ARG A 1 105 ? 8.602 6.745 9.919 1.00 96.31 105 ARG A CA 1
ATOM 842 C C . ARG A 1 105 ? 9.416 7.139 8.683 1.00 96.31 105 ARG A C 1
ATOM 844 O O . ARG A 1 105 ? 9.986 8.222 8.685 1.00 96.31 105 ARG A O 1
ATOM 851 N N . GLU A 1 106 ? 9.425 6.336 7.615 1.00 96.12 106 GLU A N 1
ATOM 852 C CA . GLU A 1 106 ? 10.196 6.645 6.397 1.00 96.12 106 GLU A CA 1
ATOM 853 C C . GLU A 1 106 ? 9.331 7.079 5.202 1.00 96.12 106 GLU A C 1
ATOM 855 O O . GLU A 1 106 ? 9.564 8.142 4.630 1.00 96.12 106 GLU A O 1
ATOM 860 N N . TYR A 1 107 ? 8.364 6.258 4.780 1.00 97.81 107 TYR A N 1
ATOM 861 C CA . TYR A 1 107 ? 7.397 6.569 3.710 1.00 97.81 107 TYR A CA 1
ATOM 862 C C . TYR A 1 107 ? 6.219 5.591 3.756 1.00 97.81 107 TYR A C 1
ATOM 864 O O . TYR A 1 107 ? 6.382 4.452 4.184 1.00 97.81 107 TYR A O 1
ATOM 872 N N . ALA A 1 108 ? 5.057 5.976 3.230 1.00 98.44 108 ALA A N 1
ATOM 873 C CA . ALA A 1 108 ? 3.933 5.056 3.073 1.00 98.44 108 ALA A CA 1
ATOM 874 C C . ALA A 1 108 ? 4.072 4.217 1.791 1.00 98.44 108 ALA A C 1
ATOM 876 O O . ALA A 1 108 ? 4.316 3.017 1.849 1.00 98.44 108 ALA A O 1
ATOM 877 N N . ILE A 1 109 ? 3.993 4.844 0.617 1.00 98.69 109 ILE A N 1
ATOM 878 C CA . ILE A 1 109 ? 3.968 4.175 -0.689 1.00 98.69 109 ILE A CA 1
ATOM 879 C C . ILE A 1 109 ? 5.332 4.303 -1.369 1.00 98.69 109 ILE A C 1
ATOM 881 O O . ILE A 1 109 ? 5.840 5.401 -1.604 1.00 98.69 109 ILE A O 1
ATOM 885 N N . GLY A 1 110 ? 5.942 3.168 -1.699 1.00 97.69 110 GLY A N 1
ATOM 886 C CA . GLY A 1 110 ? 7.276 3.108 -2.289 1.00 97.69 110 GLY A CA 1
ATOM 887 C C . GLY A 1 110 ? 7.324 2.356 -3.610 1.00 97.69 110 GLY A C 1
ATOM 888 O O . GLY A 1 110 ? 6.416 1.606 -3.954 1.00 97.69 110 GLY A O 1
ATOM 889 N N . GLY A 1 111 ? 8.433 2.476 -4.334 1.00 95.69 111 GLY A N 1
ATOM 890 C CA . GLY A 1 111 ? 8.683 1.563 -5.444 1.00 95.69 111 GLY A CA 1
ATOM 891 C C . GLY A 1 111 ? 10.052 1.675 -6.089 1.00 95.69 111 GLY A C 1
ATOM 892 O O . GLY A 1 111 ? 10.810 2.594 -5.782 1.00 95.69 111 GLY A O 1
ATOM 893 N N . SER A 1 112 ? 10.349 0.720 -6.968 1.00 93.69 112 SER A N 1
ATOM 894 C CA . SER A 1 112 ? 11.471 0.682 -7.922 1.00 93.69 112 SER A CA 1
ATOM 895 C C . SER A 1 112 ? 10.998 0.072 -9.245 1.00 93.69 112 SER A C 1
ATOM 897 O O . SER A 1 112 ? 9.938 -0.540 -9.304 1.00 93.69 112 SER A O 1
ATOM 899 N N . MET A 1 113 ? 11.765 0.234 -10.324 1.00 92.88 113 MET A N 1
ATOM 900 C CA . MET A 1 113 ? 11.469 -0.367 -11.634 1.00 92.88 113 MET A CA 1
ATOM 901 C C . MET A 1 113 ? 10.147 0.081 -12.286 1.00 92.88 113 MET A C 1
ATOM 903 O O . MET A 1 113 ? 9.519 -0.685 -13.007 1.00 92.88 113 MET A O 1
ATOM 907 N N . GLY A 1 114 ? 9.737 1.335 -12.064 1.00 92.50 114 GLY A N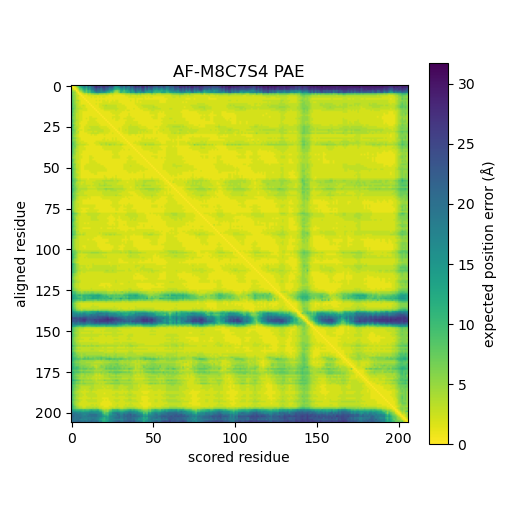 1
ATOM 908 C CA . GLY A 1 114 ? 8.623 1.968 -12.785 1.00 92.50 114 GLY A CA 1
ATOM 909 C C . GLY A 1 114 ? 7.241 1.336 -12.564 1.00 92.50 114 GLY A C 1
ATOM 910 O O . GLY A 1 114 ? 6.563 1.045 -13.545 1.00 92.50 114 GLY A O 1
ATOM 911 N N . PRO A 1 115 ? 6.790 1.114 -11.314 1.00 95.38 115 PRO A N 1
ATOM 912 C CA . PRO A 1 115 ? 5.461 0.576 -11.074 1.00 95.38 115 PRO A CA 1
ATOM 913 C C . PRO A 1 115 ? 4.391 1.633 -11.370 1.00 95.38 115 PRO A C 1
ATOM 915 O O . PRO A 1 115 ? 4.624 2.845 -11.255 1.00 95.38 115 PRO A O 1
ATOM 918 N N . THR A 1 116 ? 3.183 1.164 -11.667 1.00 96.94 116 THR A N 1
ATOM 919 C CA . THR A 1 116 ? 1.999 2.016 -11.801 1.00 96.94 116 THR A CA 1
ATOM 920 C C . THR A 1 116 ? 1.172 1.964 -10.520 1.00 96.94 116 THR A C 1
ATOM 922 O O . THR A 1 116 ? 0.739 0.896 -10.094 1.00 96.94 116 THR A O 1
ATOM 925 N N . VAL A 1 117 ? 0.916 3.122 -9.913 1.00 98.25 117 VAL A N 1
ATOM 926 C CA . VAL A 1 117 ? 0.163 3.244 -8.664 1.00 98.25 117 VAL A CA 1
ATOM 927 C C . VAL A 1 117 ? -1.010 4.194 -8.849 1.00 98.25 117 VAL A C 1
ATOM 929 O O . VAL A 1 117 ? -0.847 5.374 -9.174 1.00 98.25 117 VAL A O 1
ATOM 932 N N . LYS A 1 118 ? -2.207 3.681 -8.581 1.00 98.31 118 LYS A N 1
ATOM 933 C CA . LYS A 1 118 ? -3.403 4.491 -8.383 1.00 98.31 118 LYS A CA 1
ATOM 934 C C . LYS A 1 118 ? -3.652 4.620 -6.884 1.00 98.31 118 LYS A C 1
ATOM 936 O O . LYS A 1 118 ? -4.022 3.638 -6.262 1.00 98.31 118 LYS A O 1
ATOM 941 N N . SER A 1 119 ? -3.458 5.808 -6.326 1.00 98.75 119 SER A N 1
ATOM 942 C CA . SER A 1 119 ? -3.884 6.156 -4.967 1.00 98.75 119 SER A CA 1
ATOM 943 C C . SER A 1 119 ? -5.238 6.865 -5.048 1.00 98.75 119 SER A C 1
ATOM 945 O O . SER A 1 119 ? -5.404 7.782 -5.863 1.00 98.75 119 SER A O 1
ATOM 947 N N . GLN A 1 120 ? -6.240 6.400 -4.303 1.00 98.69 120 GLN A N 1
ATOM 948 C CA . GLN A 1 120 ? -7.597 6.927 -4.399 1.00 98.69 120 GLN A CA 1
ATOM 949 C C . GLN A 1 120 ? -8.350 6.933 -3.063 1.00 98.69 120 GLN A C 1
ATOM 951 O O . GLN A 1 120 ? -8.599 5.886 -2.478 1.00 98.69 120 GLN A O 1
ATOM 956 N N . GLY A 1 121 ? -8.806 8.102 -2.612 1.00 98.69 121 GLY A N 1
ATOM 957 C CA . GLY A 1 121 ? -9.673 8.204 -1.433 1.00 98.69 121 GLY A CA 1
ATOM 958 C C . GLY A 1 121 ? -9.042 7.747 -0.112 1.00 98.69 121 GLY A C 1
ATOM 959 O O . GLY A 1 121 ? -9.775 7.449 0.823 1.00 98.69 121 GLY A O 1
ATOM 960 N N . ASN A 1 122 ? -7.719 7.624 -0.015 1.00 98.94 122 ASN A N 1
ATOM 961 C CA . ASN A 1 122 ? -7.027 7.237 1.213 1.00 98.94 122 ASN A CA 1
ATOM 962 C C . ASN A 1 122 ? -6.930 8.417 2.189 1.00 98.94 122 ASN A C 1
ATOM 964 O O . ASN A 1 122 ? -6.957 9.579 1.781 1.00 98.94 122 ASN A O 1
ATOM 968 N N . LEU A 1 123 ? -6.751 8.113 3.473 1.00 98.81 123 LEU A N 1
ATOM 969 C CA . LEU A 1 123 ? -6.426 9.104 4.498 1.00 98.81 123 LEU A CA 1
ATOM 970 C C . LEU A 1 123 ? -4.981 8.910 4.955 1.00 98.81 123 LEU A C 1
ATOM 972 O O . LEU A 1 123 ? -4.655 7.870 5.526 1.00 98.81 123 LEU A O 1
ATOM 976 N N . PHE A 1 124 ? -4.139 9.919 4.734 1.00 98.75 124 PHE A N 1
ATOM 977 C CA . PHE A 1 124 ? -2.739 9.929 5.142 1.00 98.75 124 PHE A CA 1
ATOM 978 C C . PHE A 1 124 ? -2.497 10.930 6.265 1.00 98.75 124 PHE A C 1
ATOM 980 O O . PHE A 1 124 ? -2.609 12.134 6.050 1.00 98.75 124 PHE A O 1
ATOM 987 N N . ILE A 1 125 ? -2.095 10.442 7.436 1.00 98.25 125 ILE A N 1
ATOM 988 C CA . ILE A 1 125 ? -1.662 11.276 8.559 1.00 98.25 125 ILE A CA 1
ATOM 989 C C . ILE A 1 125 ? -0.175 11.016 8.774 1.00 98.25 125 ILE A C 1
ATOM 991 O O . ILE A 1 125 ? 0.209 9.914 9.159 1.00 98.25 125 ILE A O 1
ATOM 995 N N . ALA A 1 126 ? 0.677 12.002 8.494 1.00 97.81 126 ALA A N 1
ATOM 996 C CA . ALA A 1 126 ? 2.113 11.843 8.721 1.00 97.81 126 ALA A CA 1
ATOM 997 C C . ALA A 1 126 ? 2.432 11.777 10.225 1.00 97.81 126 ALA A C 1
ATOM 999 O O . ALA A 1 126 ? 1.766 12.427 11.032 1.00 97.81 126 ALA A O 1
ATOM 1000 N N . SER A 1 127 ? 3.473 11.030 10.615 1.00 95.00 127 SER A N 1
ATOM 1001 C CA . SER A 1 127 ? 3.920 10.995 12.019 1.00 95.00 127 SER A CA 1
ATOM 1002 C C . SER A 1 127 ? 4.586 12.306 12.435 1.00 95.00 127 SER A C 1
ATOM 1004 O O . SER A 1 127 ? 4.341 12.801 13.532 1.00 95.00 127 SER A O 1
ATOM 1006 N N . THR A 1 128 ? 5.421 12.875 11.563 1.00 92.38 128 THR A N 1
ATOM 1007 C CA . THR A 1 128 ? 6.109 14.154 11.776 1.00 92.38 128 THR A CA 1
ATOM 1008 C C . THR A 1 128 ? 6.229 14.916 10.455 1.00 92.38 128 THR A C 1
ATOM 1010 O O . THR A 1 128 ? 6.058 14.347 9.376 1.00 92.38 128 THR A O 1
ATOM 1013 N N . ALA A 1 129 ? 6.587 16.203 10.523 1.00 83.12 129 ALA A N 1
ATOM 1014 C CA . ALA A 1 129 ? 6.894 16.993 9.330 1.00 83.12 129 ALA A CA 1
ATOM 1015 C C . ALA A 1 129 ? 8.087 16.423 8.530 1.00 83.12 129 ALA A C 1
ATOM 1017 O O . ALA A 1 129 ? 8.132 16.553 7.309 1.00 83.12 129 ALA A O 1
ATOM 1018 N N . GLU A 1 130 ? 9.034 15.756 9.198 1.00 82.19 130 GLU A N 1
ATOM 1019 C CA . GLU A 1 130 ? 10.199 15.129 8.559 1.00 82.19 130 GLU A CA 1
ATOM 1020 C C . GLU A 1 130 ? 9.816 13.874 7.759 1.00 82.19 130 GLU A C 1
ATOM 1022 O O . GLU A 1 130 ? 10.371 13.633 6.686 1.00 82.19 130 GLU A O 1
ATOM 1027 N N . SER A 1 131 ? 8.817 13.114 8.225 1.00 83.69 131 SER A N 1
ATOM 1028 C CA . SER A 1 131 ? 8.286 11.939 7.523 1.00 83.69 131 SER A CA 1
ATOM 1029 C C . SER A 1 131 ? 7.066 12.244 6.647 1.00 83.69 131 SER A C 1
ATOM 1031 O O . SER A 1 131 ? 6.401 11.336 6.166 1.00 83.69 131 SER A O 1
ATOM 1033 N N . ALA A 1 132 ? 6.787 13.514 6.348 1.00 92.75 132 ALA A N 1
ATOM 1034 C CA . ALA A 1 132 ? 5.589 13.939 5.620 1.00 92.75 132 ALA A CA 1
ATOM 1035 C C . ALA A 1 132 ? 5.444 13.379 4.189 1.00 92.75 132 ALA A C 1
ATOM 1037 O O . ALA A 1 132 ? 4.346 13.351 3.630 1.00 92.75 132 ALA A O 1
ATOM 1038 N N . ASN A 1 133 ? 6.527 12.927 3.554 1.00 95.75 133 ASN A N 1
ATOM 1039 C CA . ASN A 1 133 ? 6.436 12.378 2.203 1.00 95.75 133 ASN A CA 1
ATOM 1040 C C . ASN A 1 133 ? 5.745 11.004 2.221 1.00 95.75 133 ASN A C 1
ATOM 1042 O O . ASN A 1 133 ? 6.317 10.013 2.667 1.00 95.75 133 ASN A O 1
ATOM 1046 N N . VAL A 1 134 ? 4.547 10.929 1.638 1.00 98.12 134 VAL A N 1
ATOM 1047 C CA . VAL A 1 134 ? 3.814 9.670 1.426 1.00 98.12 134 VAL A CA 1
ATOM 1048 C C . VAL A 1 134 ? 4.587 8.764 0.470 1.00 98.12 134 VAL A C 1
ATOM 1050 O O . VAL A 1 134 ? 4.640 7.554 0.652 1.00 98.12 134 VAL A O 1
ATOM 1053 N N . THR A 1 135 ? 5.191 9.353 -0.561 1.00 97.75 135 THR A N 1
ATOM 1054 C CA . THR A 1 135 ? 5.760 8.645 -1.711 1.00 97.75 135 THR A CA 1
ATOM 1055 C C . THR A 1 135 ? 7.287 8.602 -1.687 1.00 97.75 135 THR A C 1
ATOM 1057 O O . THR A 1 135 ? 7.913 9.663 -1.604 1.00 97.75 135 THR A O 1
ATOM 1060 N N . ARG A 1 136 ? 7.897 7.427 -1.905 1.00 95.88 136 ARG A N 1
ATOM 1061 C CA . ARG A 1 136 ? 9.354 7.285 -2.107 1.00 95.88 136 ARG A CA 1
ATOM 1062 C C . ARG A 1 136 ? 9.714 6.443 -3.332 1.00 95.88 136 ARG A C 1
ATOM 1064 O O . ARG A 1 136 ? 9.425 5.251 -3.405 1.00 95.88 136 ARG A O 1
ATOM 1071 N N . ARG A 1 137 ? 10.431 7.055 -4.276 1.00 93.12 137 ARG A N 1
ATOM 1072 C CA . ARG A 1 137 ? 11.039 6.356 -5.418 1.00 93.12 137 ARG A CA 1
ATOM 1073 C C . ARG A 1 137 ? 12.444 5.912 -5.029 1.00 93.12 137 ARG A C 1
ATOM 1075 O O . ARG A 1 137 ? 13.263 6.753 -4.663 1.00 93.12 137 ARG A O 1
ATOM 1082 N N . MET A 1 138 ? 12.705 4.613 -5.072 1.00 91.31 138 MET A N 1
ATOM 1083 C CA . MET A 1 138 ? 14.020 4.072 -4.739 1.00 91.31 138 MET A CA 1
ATOM 1084 C C . MET A 1 138 ? 15.015 4.336 -5.876 1.00 91.31 138 MET A C 1
ATOM 1086 O O . MET A 1 138 ? 14.614 4.279 -7.044 1.00 91.31 138 MET A O 1
ATOM 1090 N N . PRO A 1 139 ? 16.296 4.616 -5.568 1.00 80.88 139 PRO A N 1
ATOM 1091 C CA . PRO A 1 139 ? 17.337 4.728 -6.582 1.00 80.88 139 PRO A CA 1
ATOM 1092 C C . PRO A 1 139 ? 17.434 3.437 -7.399 1.00 80.88 139 PRO A C 1
ATOM 1094 O O . PRO A 1 139 ? 17.488 2.347 -6.840 1.00 80.88 139 PRO A O 1
ATOM 1097 N N . VAL A 1 140 ? 17.454 3.565 -8.723 1.00 70.25 140 VAL A N 1
ATOM 1098 C CA . VAL A 1 140 ? 17.427 2.441 -9.675 1.00 70.25 140 VAL A CA 1
ATOM 1099 C C . VAL A 1 140 ? 18.507 2.622 -10.742 1.00 70.25 140 VAL A C 1
ATOM 1101 O O . VAL A 1 140 ? 18.232 2.508 -11.927 1.00 70.25 140 VAL A O 1
ATOM 1104 N N . GLY A 1 141 ? 19.738 2.961 -10.332 1.00 66.50 141 GLY A N 1
ATOM 1105 C CA . GLY A 1 141 ? 20.921 3.064 -11.207 1.00 66.50 141 GLY A CA 1
ATOM 1106 C C . GLY A 1 141 ? 20.655 3.646 -12.609 1.00 66.50 141 GLY A C 1
ATOM 1107 O O . GLY A 1 141 ? 19.895 4.598 -12.774 1.00 66.50 141 GLY A O 1
ATOM 1108 N N . HIS A 1 142 ? 21.266 3.058 -13.642 1.00 55.50 142 HIS A N 1
ATOM 1109 C CA . HIS A 1 142 ? 20.956 3.355 -15.054 1.00 55.50 142 HIS A CA 1
ATOM 1110 C C . HIS A 1 142 ? 19.707 2.620 -15.575 1.00 55.50 142 HIS A C 1
ATOM 1112 O O . HIS A 1 142 ? 19.233 2.913 -16.670 1.00 55.50 142 HIS A O 1
ATOM 1118 N N . ALA A 1 143 ? 19.152 1.698 -14.784 1.00 54.09 143 ALA A N 1
ATOM 1119 C CA . ALA A 1 143 ? 17.950 0.925 -15.092 1.00 54.09 143 ALA A CA 1
ATOM 1120 C C . ALA A 1 143 ? 16.663 1.631 -14.634 1.00 54.09 143 ALA A C 1
ATOM 1122 O O . ALA A 1 143 ? 15.629 0.987 -14.444 1.00 54.09 143 ALA A O 1
ATOM 1123 N N . ALA A 1 144 ? 16.720 2.952 -14.438 1.00 57.47 144 ALA A N 1
ATOM 1124 C CA . ALA A 1 144 ? 15.568 3.729 -14.042 1.00 57.47 144 ALA A CA 1
ATOM 1125 C C . ALA A 1 144 ? 14.465 3.543 -15.078 1.00 57.47 144 ALA A C 1
ATOM 1127 O O . ALA A 1 144 ? 14.564 4.058 -16.192 1.00 57.47 144 ALA A O 1
ATOM 1128 N N . GLY A 1 145 ? 13.417 2.796 -14.708 1.00 58.12 145 GLY A N 1
ATOM 1129 C CA . GLY A 1 145 ? 12.177 2.788 -15.471 1.00 58.12 145 GLY A CA 1
ATOM 1130 C C . GLY A 1 145 ? 11.810 4.246 -15.711 1.00 58.12 145 GLY A C 1
ATOM 1131 O O . GLY A 1 145 ? 11.728 5.014 -14.757 1.00 58.12 145 GLY A O 1
ATOM 1132 N N . LYS A 1 146 ? 11.723 4.672 -16.970 1.00 62.91 146 LYS A N 1
ATOM 1133 C CA . LYS A 1 146 ? 11.417 6.072 -17.301 1.00 62.91 146 LYS A CA 1
ATOM 1134 C C . LYS A 1 146 ? 9.918 6.368 -17.159 1.00 62.91 146 LYS A C 1
ATOM 1136 O O . LYS A 1 146 ? 9.529 7.528 -17.091 1.00 62.91 146 LYS A O 1
ATOM 1141 N N . ASP A 1 147 ? 9.121 5.318 -16.968 1.00 79.88 147 ASP A N 1
ATOM 1142 C CA . ASP A 1 147 ? 7.663 5.332 -17.043 1.00 79.88 147 ASP A CA 1
ATOM 1143 C C . ASP A 1 147 ? 7.038 5.038 -15.670 1.00 79.88 147 ASP A C 1
ATOM 1145 O O . ASP A 1 147 ? 6.394 4.015 -15.448 1.00 79.88 147 ASP A O 1
ATOM 1149 N N . TRP A 1 148 ? 7.276 5.920 -14.695 1.00 89.44 148 TRP A N 1
ATOM 1150 C CA . TRP A 1 148 ? 6.586 5.846 -13.402 1.00 89.44 148 TRP A CA 1
ATOM 1151 C C . TRP A 1 148 ? 5.253 6.567 -13.514 1.00 89.44 148 TRP A C 1
ATOM 1153 O O . TRP A 1 148 ? 5.214 7.731 -13.908 1.00 89.44 148 TRP A O 1
ATOM 1163 N N . HIS A 1 149 ? 4.177 5.909 -13.093 1.00 94.75 149 HIS A N 1
ATOM 1164 C CA . HIS A 1 149 ? 2.831 6.475 -13.143 1.00 94.75 149 HIS A CA 1
ATOM 1165 C C . HIS A 1 149 ? 2.192 6.401 -11.765 1.00 94.75 149 HIS A C 1
ATOM 1167 O O . HIS A 1 149 ? 1.626 5.376 -11.396 1.00 94.75 149 HIS A O 1
ATOM 1173 N N . TRP A 1 150 ? 2.351 7.450 -10.960 1.00 97.00 150 TRP A N 1
ATOM 1174 C CA . TRP A 1 150 ? 1.812 7.523 -9.602 1.00 97.00 150 TRP A CA 1
ATOM 1175 C C . TRP A 1 150 ? 0.814 8.662 -9.543 1.00 97.00 150 TRP A C 1
ATOM 1177 O O . TRP A 1 150 ? 1.182 9.831 -9.667 1.00 97.00 150 TRP A O 1
ATOM 1187 N N . HIS A 1 151 ? -0.453 8.318 -9.353 1.00 98.12 151 HIS A N 1
ATOM 1188 C CA . HIS A 1 151 ? -1.538 9.281 -9.410 1.00 98.12 151 HIS A CA 1
ATOM 1189 C C . HIS A 1 151 ? -2.445 9.146 -8.191 1.00 98.12 151 HIS A C 1
ATOM 1191 O O . HIS A 1 151 ? -3.014 8.082 -7.954 1.00 98.12 151 HIS A O 1
ATOM 1197 N N . SER A 1 152 ? -2.588 10.248 -7.462 1.00 98.44 152 SER A N 1
ATOM 1198 C CA . SER A 1 152 ? -3.480 10.426 -6.323 1.00 98.44 152 SER A CA 1
ATOM 1199 C C . SER A 1 152 ? -4.782 11.089 -6.779 1.00 98.44 152 SER A C 1
ATOM 1201 O O . SER A 1 152 ? -4.783 11.975 -7.637 1.00 98.44 152 SER A O 1
ATOM 1203 N N . SER A 1 153 ? -5.920 10.654 -6.242 1.00 98.12 153 SER A N 1
ATOM 1204 C CA . SER A 1 153 ? -7.200 11.333 -6.463 1.00 98.12 153 SER A CA 1
ATOM 1205 C C . SER A 1 153 ? -8.130 11.189 -5.270 1.00 98.12 153 SER A C 1
ATOM 1207 O O . SER A 1 153 ? -8.466 10.068 -4.895 1.00 98.12 153 SER A O 1
ATOM 1209 N N . GLY A 1 154 ? -8.608 12.308 -4.731 1.00 98.06 154 GLY A N 1
ATOM 1210 C CA . GLY A 1 154 ? -9.533 12.302 -3.596 1.00 98.06 154 GLY A CA 1
ATOM 1211 C C . GLY A 1 154 ? -8.915 11.813 -2.283 1.00 98.06 154 GLY A C 1
ATOM 1212 O O . GLY A 1 154 ? -9.661 11.569 -1.345 1.00 98.06 154 GLY A O 1
ATOM 1213 N N . ASP A 1 155 ? -7.588 11.651 -2.220 1.00 98.69 155 ASP A N 1
ATOM 1214 C CA . ASP A 1 155 ? -6.882 11.368 -0.969 1.00 98.69 155 ASP A CA 1
ATOM 1215 C C . ASP A 1 155 ? -6.922 12.603 -0.048 1.00 98.69 155 ASP A C 1
ATOM 1217 O O . ASP A 1 155 ? -6.877 13.740 -0.528 1.00 98.69 155 ASP A O 1
ATOM 1221 N N . SER A 1 156 ? -6.975 12.377 1.264 1.00 98.62 156 SER A N 1
ATOM 1222 C CA . SER A 1 156 ? -6.820 13.410 2.293 1.00 98.62 156 SER A CA 1
ATOM 1223 C C . SER A 1 156 ? -5.438 13.317 2.931 1.00 98.62 156 SER A C 1
ATOM 1225 O O . SER A 1 156 ? -4.939 12.219 3.191 1.00 98.62 156 SER A O 1
ATOM 1227 N N . PHE A 1 157 ? -4.837 14.472 3.202 1.00 98.31 157 PHE A N 1
ATOM 1228 C CA . PHE A 1 157 ? -3.497 14.592 3.761 1.00 98.31 157 PHE A CA 1
ATOM 1229 C C . PHE A 1 157 ? -3.530 15.470 5.012 1.00 98.31 157 PHE A C 1
ATOM 1231 O O . PHE A 1 157 ? -3.854 16.654 4.944 1.00 98.31 157 PHE A O 1
ATOM 1238 N N . GLU A 1 158 ? -3.181 14.889 6.152 1.00 97.75 158 GLU A N 1
ATOM 1239 C CA . GLU A 1 158 ? -3.130 15.553 7.452 1.00 97.75 158 GLU A CA 1
ATOM 1240 C C . GLU A 1 158 ? -1.687 15.586 7.979 1.00 97.75 158 GLU A C 1
ATOM 1242 O O . GLU A 1 158 ? -0.814 14.824 7.550 1.00 97.75 158 GLU A O 1
ATOM 1247 N N . ASN A 1 159 ? -1.429 16.494 8.923 1.00 96.31 159 ASN A N 1
ATOM 1248 C CA . ASN A 1 159 ? -0.121 16.685 9.559 1.00 96.31 159 ASN A CA 1
ATOM 1249 C C . ASN A 1 159 ? 1.042 16.908 8.566 1.00 96.31 159 ASN A C 1
ATOM 1251 O O . ASN A 1 159 ? 2.155 16.423 8.751 1.00 96.31 159 ASN A O 1
ATOM 1255 N N . GLY A 1 160 ? 0.768 17.629 7.475 1.00 95.75 160 GLY A N 1
ATOM 1256 C CA . GLY A 1 160 ? 1.761 17.968 6.454 1.00 95.75 160 GLY A CA 1
ATOM 1257 C C . GLY A 1 160 ? 2.028 16.874 5.420 1.00 95.75 160 GLY A C 1
ATOM 1258 O O . GLY A 1 160 ? 2.876 17.090 4.557 1.00 95.75 160 GLY A O 1
ATOM 1259 N N . ALA A 1 161 ? 1.317 15.739 5.469 1.00 98.25 161 ALA A N 1
ATOM 1260 C CA . ALA A 1 161 ? 1.483 14.660 4.502 1.00 98.25 161 ALA A CA 1
ATOM 1261 C C . ALA A 1 161 ? 1.410 15.165 3.047 1.00 98.25 161 ALA A C 1
ATOM 1263 O O . ALA A 1 161 ? 0.598 16.024 2.703 1.00 98.25 161 ALA A O 1
ATOM 1264 N N . VAL A 1 162 ? 2.259 14.629 2.167 1.00 97.38 162 VAL A N 1
ATOM 1265 C CA . VAL A 1 162 ? 2.286 15.037 0.758 1.00 97.38 162 VAL A CA 1
ATOM 1266 C C . VAL A 1 162 ? 2.539 13.856 -0.171 1.00 97.38 162 VAL A C 1
ATOM 1268 O O . VAL A 1 162 ? 3.453 13.053 0.037 1.00 97.38 162 VAL A O 1
ATOM 1271 N N . PHE A 1 163 ? 1.750 13.775 -1.243 1.00 97.94 163 PHE A N 1
ATOM 1272 C CA . PHE A 1 163 ? 1.909 12.782 -2.304 1.00 97.94 163 PHE A CA 1
ATOM 1273 C C . PHE A 1 163 ? 2.546 13.420 -3.540 1.00 97.94 163 PHE A C 1
ATOM 1275 O O . PHE A 1 163 ? 1.962 14.301 -4.173 1.00 97.94 163 PHE A O 1
ATOM 1282 N N . LYS A 1 164 ? 3.734 12.950 -3.939 1.00 95.94 164 LYS A N 1
ATOM 1283 C CA . LYS A 1 164 ? 4.409 13.427 -5.155 1.00 95.94 164 LYS A CA 1
ATOM 1284 C C . LYS A 1 164 ? 3.996 12.569 -6.346 1.00 95.94 164 LYS A C 1
ATOM 1286 O O . LYS A 1 164 ? 4.508 11.469 -6.544 1.00 95.94 164 LYS A O 1
ATOM 1291 N N . GLN A 1 165 ? 3.065 13.088 -7.142 1.00 95.19 165 GLN A N 1
ATOM 1292 C CA . GLN A 1 165 ? 2.616 12.430 -8.369 1.00 95.19 165 GLN A CA 1
ATOM 1293 C C . GLN A 1 165 ? 3.704 12.420 -9.450 1.00 95.19 165 GLN A C 1
ATOM 1295 O O . GLN A 1 165 ? 4.567 13.297 -9.494 1.00 95.19 165 GLN A O 1
ATOM 1300 N N . THR A 1 166 ? 3.643 11.444 -10.355 1.00 93.50 166 THR A N 1
ATOM 1301 C CA . THR A 1 166 ? 4.534 11.361 -11.518 1.00 93.50 166 THR A CA 1
ATOM 1302 C C . THR A 1 166 ? 3.860 10.623 -12.673 1.00 93.50 166 THR A C 1
ATOM 1304 O O . THR A 1 166 ? 2.971 9.802 -12.446 1.00 93.50 166 THR A O 1
ATOM 1307 N N . GLY A 1 167 ? 4.264 10.937 -13.904 1.00 91.31 167 GLY A N 1
ATOM 1308 C CA . GLY A 1 167 ? 3.699 10.352 -15.116 1.00 91.31 167 GLY A CA 1
ATOM 1309 C C . GLY A 1 167 ? 2.255 10.772 -15.393 1.00 91.31 167 GLY A C 1
ATOM 1310 O O . GLY A 1 167 ? 1.759 11.792 -14.916 1.00 91.31 167 GLY A O 1
ATOM 1311 N N . SER A 1 168 ? 1.588 9.984 -16.231 1.00 91.44 168 SER A N 1
ATOM 1312 C CA . SER A 1 168 ? 0.204 10.211 -16.649 1.00 91.44 168 SER A CA 1
ATOM 1313 C C . SER A 1 168 ? -0.832 9.797 -15.597 1.00 91.44 168 SER A C 1
ATOM 1315 O O . SER A 1 168 ? -0.567 9.025 -14.675 1.00 91.44 168 SER A O 1
ATOM 1317 N N . LYS A 1 169 ? -2.071 10.261 -15.797 1.00 94.00 169 LYS A N 1
ATOM 1318 C CA 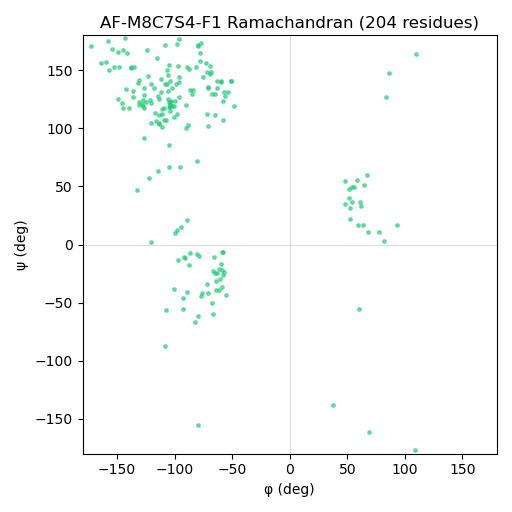. LYS A 1 169 ? -3.238 9.836 -15.019 1.00 94.00 169 LYS A CA 1
ATOM 1319 C C . LYS A 1 169 ? -3.415 8.315 -15.085 1.00 94.00 169 LYS A C 1
ATOM 1321 O O . LYS A 1 169 ? -3.524 7.746 -16.169 1.00 94.00 169 LYS A O 1
ATOM 1326 N N . VAL A 1 170 ? -3.536 7.688 -13.919 1.00 94.88 170 VAL A N 1
ATOM 1327 C CA . VAL A 1 170 ? -3.800 6.250 -13.773 1.00 94.88 170 VAL A CA 1
ATOM 1328 C C . VAL A 1 170 ? -5.287 6.017 -13.509 1.00 94.88 170 VAL A C 1
ATOM 1330 O O . VAL A 1 170 ? -5.914 6.753 -12.739 1.00 94.88 170 VAL A O 1
ATOM 1333 N N . ARG A 1 171 ? -5.866 4.996 -14.146 1.00 93.00 171 ARG A N 1
ATOM 1334 C CA . ARG A 1 171 ? -7.237 4.527 -13.890 1.00 93.00 171 ARG A CA 1
ATOM 1335 C C . ARG A 1 171 ? -7.210 3.215 -13.091 1.00 93.00 171 ARG A C 1
ATOM 1337 O O . ARG A 1 171 ? -6.215 2.492 -13.173 1.00 93.00 171 ARG A O 1
ATOM 1344 N N . PRO A 1 172 ? -8.273 2.894 -12.334 1.00 91.19 172 PRO A N 1
ATOM 1345 C CA . PRO A 1 172 ? -8.458 1.555 -11.788 1.00 91.19 172 PRO A CA 1
ATOM 1346 C C . PRO A 1 172 ? -8.382 0.496 -12.897 1.00 91.19 172 PRO A C 1
ATOM 1348 O O . PRO A 1 172 ? -9.006 0.657 -13.948 1.00 91.19 172 PRO A O 1
ATOM 1351 N N . ASN A 1 173 ? -7.600 -0.561 -12.685 1.00 90.88 173 ASN A N 1
ATOM 1352 C CA . ASN A 1 173 ? -7.400 -1.638 -13.659 1.00 90.88 173 ASN A CA 1
ATOM 1353 C C . ASN A 1 173 ? -8.355 -2.809 -13.380 1.00 90.88 173 ASN A C 1
ATOM 1355 O O . ASN A 1 173 ? -7.931 -3.891 -12.971 1.00 90.88 173 ASN A O 1
ATOM 1359 N N . TYR A 1 174 ? -9.651 -2.559 -13.572 1.00 88.31 174 TYR A N 1
ATOM 1360 C CA . TYR A 1 174 ? -10.728 -3.502 -13.272 1.00 88.31 174 TYR A CA 1
ATOM 1361 C C . TYR A 1 174 ? -11.596 -3.793 -14.487 1.00 88.31 174 TYR A C 1
ATOM 1363 O O . TYR A 1 174 ? -11.888 -2.907 -15.291 1.00 88.31 174 TYR A O 1
ATOM 1371 N N . ASN A 1 175 ? -12.072 -5.033 -14.581 1.00 91.06 175 ASN A N 1
ATOM 1372 C CA . ASN A 1 175 ? -13.248 -5.335 -15.388 1.00 91.06 175 ASN A CA 1
ATOM 1373 C C . ASN A 1 175 ? -14.540 -4.964 -14.626 1.00 91.06 175 ASN A C 1
ATOM 1375 O O . ASN A 1 175 ? -14.515 -4.662 -13.433 1.00 91.06 175 ASN A O 1
ATOM 1379 N N . LYS A 1 176 ? -15.692 -5.029 -15.304 1.00 90.31 176 LYS A N 1
ATOM 1380 C CA . LYS A 1 176 ? -16.999 -4.663 -14.726 1.00 90.31 176 LYS A CA 1
ATOM 1381 C C . LYS A 1 176 ? -17.394 -5.445 -13.462 1.00 90.31 176 LYS A C 1
ATOM 1383 O O . LYS A 1 176 ? -18.169 -4.933 -12.671 1.00 90.31 176 LYS A O 1
ATOM 1388 N N . HIS A 1 177 ? -16.884 -6.664 -13.283 1.00 91.38 177 HIS A N 1
ATOM 1389 C CA . HIS A 1 177 ? -17.161 -7.513 -12.120 1.00 91.38 177 HIS A CA 1
ATOM 1390 C C . HIS A 1 177 ? -16.205 -7.251 -10.950 1.00 91.38 177 HIS A C 1
ATOM 1392 O O . HIS A 1 177 ? -16.487 -7.661 -9.833 1.00 91.38 177 HIS A O 1
ATOM 1398 N N . GLN A 1 178 ? -15.071 -6.597 -11.211 1.00 92.81 178 GLN A N 1
ATOM 1399 C CA . GLN A 1 178 ? -14.067 -6.231 -10.209 1.00 92.81 178 GLN A CA 1
ATOM 1400 C C . GLN A 1 178 ? -14.234 -4.789 -9.718 1.00 92.81 178 GLN A C 1
ATOM 1402 O O . GLN A 1 178 ? -13.588 -4.394 -8.754 1.00 92.81 178 GLN A O 1
ATOM 1407 N N . ALA A 1 179 ? -15.037 -3.980 -10.410 1.00 93.94 179 ALA A N 1
ATOM 1408 C CA . ALA A 1 179 ? -15.208 -2.574 -10.089 1.00 93.94 179 ALA A CA 1
ATOM 1409 C C . ALA A 1 179 ? -16.006 -2.390 -8.791 1.00 93.94 179 ALA A C 1
ATOM 1411 O O . ALA A 1 179 ? -17.068 -2.979 -8.610 1.00 93.94 179 ALA A O 1
ATOM 1412 N N . PHE A 1 180 ? -15.517 -1.504 -7.930 1.00 95.31 180 PHE A N 1
ATOM 1413 C CA . PHE A 1 180 ? -16.197 -1.042 -6.724 1.00 95.31 180 PHE A CA 1
ATOM 1414 C C . PHE A 1 180 ? -16.004 0.475 -6.586 1.00 95.31 180 PHE A C 1
ATOM 1416 O O . PHE A 1 180 ? -15.031 1.020 -7.125 1.00 95.31 180 PHE A O 1
ATOM 1423 N N . PRO A 1 181 ? -16.932 1.190 -5.926 1.00 93.62 181 PRO A N 1
ATOM 1424 C CA . PRO A 1 181 ? -16.794 2.624 -5.732 1.00 93.62 181 PRO A CA 1
ATOM 1425 C C . PRO A 1 181 ? -15.685 2.922 -4.721 1.00 93.62 181 PRO A C 1
ATOM 1427 O O . PRO A 1 181 ? -15.621 2.310 -3.658 1.00 93.62 181 PRO A O 1
ATOM 1430 N N . ALA A 1 182 ? -14.843 3.904 -5.039 1.00 95.56 182 ALA A N 1
ATOM 1431 C CA . ALA A 1 182 ? -14.032 4.561 -4.024 1.00 95.56 182 ALA A CA 1
ATOM 1432 C C . ALA A 1 182 ? -14.874 5.655 -3.364 1.00 95.56 182 ALA A C 1
ATOM 1434 O O . ALA A 1 182 ? -15.510 6.445 -4.069 1.00 95.56 182 ALA A O 1
ATOM 1435 N N . VAL A 1 183 ? -14.861 5.714 -2.038 1.00 95.75 183 VAL A N 1
ATOM 1436 C CA . VAL A 1 183 ? -15.600 6.728 -1.276 1.00 95.75 183 VAL A CA 1
ATOM 1437 C C . VAL A 1 183 ? -14.710 7.911 -0.893 1.00 95.75 183 VAL A C 1
ATOM 1439 O O . VAL A 1 183 ? -13.505 7.914 -1.166 1.00 95.75 183 VAL A O 1
ATOM 1442 N N . SER A 1 184 ? -15.301 8.924 -0.256 1.00 98.00 184 SER A N 1
ATOM 1443 C CA . SER A 1 184 ? -14.567 10.092 0.233 1.00 98.00 184 SER A CA 1
ATOM 1444 C C . SER A 1 184 ? -13.544 9.706 1.304 1.00 98.00 184 SER A C 1
ATOM 1446 O O . SER A 1 184 ? -13.839 8.920 2.205 1.00 98.00 184 SER A O 1
ATOM 1448 N N . ALA A 1 185 ? -12.364 10.334 1.280 1.00 97.88 185 ALA A N 1
ATOM 1449 C CA . ALA A 1 185 ? -11.352 10.149 2.321 1.00 97.88 185 ALA A CA 1
ATOM 1450 C C . ALA A 1 185 ? -11.855 10.516 3.735 1.00 97.88 185 ALA A C 1
ATOM 1452 O O . ALA A 1 185 ? -11.332 10.006 4.723 1.00 97.88 185 ALA A O 1
ATOM 1453 N N . SER A 1 186 ? -12.906 11.338 3.851 1.00 97.81 186 SER A N 1
ATOM 1454 C CA . SER A 1 186 ? -13.558 11.648 5.133 1.00 97.81 186 SER A CA 1
ATOM 1455 C C . SER A 1 186 ? -14.228 10.436 5.791 1.00 97.81 186 SER A C 1
ATOM 1457 O O . SER A 1 186 ? -14.404 10.420 7.006 1.00 97.81 186 SER A O 1
ATOM 1459 N N . GLU A 1 187 ? -14.605 9.419 5.013 1.00 98.25 187 GLU A N 1
ATOM 1460 C CA . GLU A 1 187 ? -15.286 8.216 5.509 1.00 98.25 187 GLU A CA 1
ATOM 1461 C C . GLU A 1 187 ? -14.309 7.101 5.897 1.00 98.25 187 GLU A C 1
ATOM 1463 O O . GLU A 1 187 ? -14.700 6.147 6.570 1.00 98.25 187 GLU A O 1
ATOM 1468 N N . VAL A 1 188 ? -13.027 7.232 5.535 1.00 98.56 188 VAL A N 1
ATOM 1469 C CA . VAL A 1 188 ? -12.003 6.190 5.713 1.00 98.56 188 VAL A CA 1
ATOM 1470 C C . VAL A 1 188 ? -11.899 5.715 7.159 1.00 98.56 188 VAL A C 1
ATOM 1472 O O . VAL A 1 188 ? -11.875 4.513 7.388 1.00 98.56 188 VAL A O 1
ATOM 1475 N N . ARG A 1 189 ? -11.926 6.619 8.150 1.00 98.31 189 ARG A N 1
ATOM 1476 C CA . ARG A 1 189 ? -11.872 6.219 9.571 1.00 98.31 189 ARG A CA 1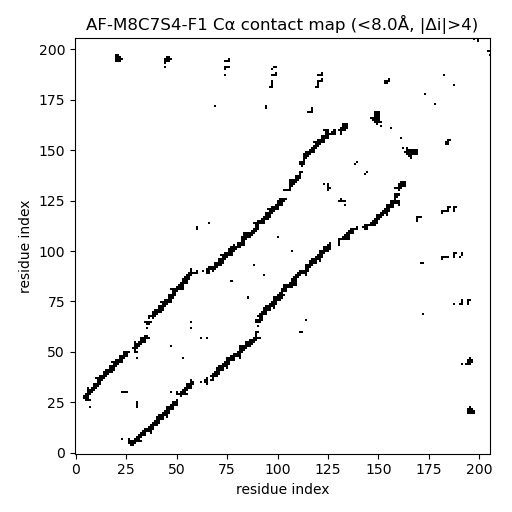
ATOM 1477 C C . ARG A 1 189 ? -13.022 5.283 9.958 1.00 98.31 189 ARG A C 1
ATOM 1479 O O . ARG A 1 189 ? -12.819 4.382 10.763 1.00 98.31 189 ARG A O 1
ATOM 1486 N N . SER A 1 190 ? -14.212 5.505 9.397 1.00 97.94 190 SER A N 1
ATOM 1487 C CA . SER A 1 190 ? -15.389 4.665 9.633 1.00 97.94 190 SER A CA 1
ATOM 1488 C C . SER A 1 190 ? -15.298 3.352 8.856 1.00 97.94 190 SER A C 1
ATOM 1490 O O . SER A 1 190 ? -15.572 2.296 9.416 1.00 97.94 190 SER A O 1
ATOM 1492 N N . LEU A 1 191 ? -14.849 3.403 7.597 1.00 97.00 191 LEU A N 1
ATOM 1493 C CA . LEU A 1 191 ? -14.663 2.214 6.761 1.00 97.00 191 LEU A CA 1
ATOM 1494 C C . LEU A 1 191 ? -13.640 1.232 7.329 1.00 97.00 191 LEU A C 1
ATOM 1496 O O . LEU A 1 191 ? -13.843 0.029 7.248 1.00 97.00 191 LEU A O 1
ATOM 1500 N N . THR A 1 192 ? -12.548 1.730 7.907 1.00 98.06 192 THR A N 1
ATOM 1501 C CA . THR A 1 192 ? -11.462 0.886 8.423 1.00 98.06 192 THR A CA 1
ATOM 1502 C C . THR A 1 192 ? -11.562 0.646 9.929 1.00 98.06 192 THR A C 1
ATOM 1504 O O . THR A 1 192 ? -10.587 0.210 10.540 1.00 98.06 192 THR A O 1
ATOM 1507 N N . LYS A 1 193 ? -12.694 0.981 10.568 1.00 97.12 193 LYS A N 1
ATOM 1508 C CA . LYS A 1 193 ? -12.853 0.867 12.030 1.00 97.12 193 LYS A CA 1
ATOM 1509 C C . LYS A 1 193 ? -12.769 -0.585 12.516 1.00 97.12 193 LYS A C 1
ATOM 1511 O O . LYS A 1 193 ? -12.276 -0.827 13.613 1.00 97.12 193 LYS A O 1
ATOM 1516 N N . ASP A 1 194 ? -13.216 -1.515 11.673 1.00 96.31 194 ASP A N 1
ATOM 1517 C CA . ASP A 1 194 ? -13.268 -2.951 11.950 1.00 96.31 194 ASP A CA 1
ATOM 1518 C C . ASP A 1 194 ? -12.088 -3.705 11.307 1.00 96.31 194 ASP A C 1
ATOM 1520 O O . ASP A 1 194 ? -12.074 -4.933 11.293 1.00 96.31 194 ASP A O 1
ATOM 1524 N N . ALA A 1 195 ? -11.086 -2.992 10.773 1.00 98.19 195 ALA A N 1
ATOM 1525 C CA . ALA A 1 195 ? -9.909 -3.617 10.180 1.00 98.19 195 ALA A CA 1
ATOM 1526 C C . ALA A 1 195 ? -9.154 -4.490 11.201 1.00 98.19 195 ALA A C 1
ATOM 1528 O O . ALA A 1 195 ? -8.961 -4.101 12.357 1.00 98.19 195 ALA A O 1
ATOM 1529 N N . GLY A 1 196 ? -8.671 -5.645 10.747 1.00 98.31 196 GLY A N 1
ATOM 1530 C CA . GLY A 1 196 ? -8.026 -6.662 11.575 1.00 98.31 196 GLY A CA 1
ATOM 1531 C C . GLY A 1 196 ? -8.883 -7.911 11.759 1.00 98.31 196 GLY A C 1
ATOM 1532 O O . GLY A 1 196 ? -9.964 -8.031 11.189 1.00 98.31 196 GLY A O 1
ATOM 1533 N N . ALA A 1 197 ? -8.391 -8.853 12.561 1.00 96.44 197 ALA A N 1
ATOM 1534 C CA . ALA A 1 197 ? -9.102 -10.089 12.869 1.00 96.44 197 ALA A CA 1
ATOM 1535 C C . ALA A 1 197 ? -10.474 -9.818 13.502 1.00 96.44 197 ALA A C 1
ATOM 1537 O O . ALA A 1 197 ? -10.578 -9.177 14.555 1.00 96.44 197 ALA A O 1
ATOM 1538 N N . LEU A 1 198 ? -11.523 -10.355 12.874 1.00 91.62 198 LEU A N 1
ATOM 1539 C CA . LEU A 1 198 ? -12.881 -10.290 13.398 1.00 91.62 198 LEU A CA 1
ATOM 1540 C C . LEU A 1 198 ? -12.971 -11.044 14.727 1.00 91.62 198 LEU A C 1
ATOM 1542 O O . LEU A 1 198 ? -12.482 -12.165 14.880 1.00 91.62 198 LEU A O 1
ATOM 1546 N N . ARG A 1 199 ? -13.628 -10.429 15.710 1.00 82.88 199 ARG A N 1
ATOM 1547 C CA . ARG A 1 199 ? -13.894 -11.068 17.000 1.00 82.88 199 ARG A CA 1
ATOM 1548 C C . ARG A 1 199 ? -15.203 -11.837 16.922 1.00 82.88 199 ARG A C 1
ATOM 1550 O O . ARG A 1 199 ? -16.274 -11.249 17.033 1.00 82.88 199 ARG A O 1
ATOM 1557 N N . CYS A 1 200 ? -15.110 -13.154 16.795 1.00 76.25 200 CYS A N 1
ATOM 1558 C CA . CYS A 1 200 ? -16.269 -14.032 16.900 1.00 76.25 200 CYS A CA 1
ATOM 1559 C C . CYS A 1 200 ? -16.522 -14.419 18.357 1.00 76.25 200 CYS A C 1
ATOM 1561 O O . CYS A 1 200 ? -15.611 -14.825 19.078 1.00 76.25 200 CYS A O 1
ATOM 1563 N N . SER A 1 201 ? -17.777 -14.319 18.790 1.00 77.81 201 SER A N 1
ATOM 1564 C CA . SER A 1 201 ? -18.237 -14.951 20.029 1.00 77.81 201 SER A CA 1
ATOM 1565 C C . SER A 1 201 ? -19.104 -16.151 19.668 1.00 77.81 201 SER A C 1
ATOM 1567 O O . SER A 1 201 ? -19.784 -16.125 18.648 1.00 77.81 201 SER A O 1
ATOM 1569 N N . ALA A 1 202 ? -19.126 -17.187 20.511 1.00 75.44 202 ALA A N 1
ATOM 1570 C CA . ALA A 1 202 ? -19.826 -18.451 20.239 1.00 75.44 202 ALA A CA 1
ATOM 1571 C C . ALA A 1 202 ? -21.346 -18.322 19.972 1.00 75.44 202 ALA A C 1
ATOM 1573 O O . ALA A 1 202 ? -21.998 -19.312 19.657 1.00 75.44 202 ALA A O 1
ATOM 1574 N N . ARG A 1 203 ? -21.927 -17.125 20.135 1.00 78.56 203 ARG A N 1
ATOM 1575 C CA . ARG A 1 203 ? -23.349 -16.827 19.907 1.00 78.56 203 ARG A CA 1
ATOM 1576 C C . ARG A 1 203 ? -23.596 -15.744 18.852 1.00 78.56 203 ARG A C 1
ATOM 1578 O O . ARG A 1 203 ? -24.749 -15.386 18.636 1.00 78.56 203 ARG A O 1
ATOM 1585 N N . ALA A 1 204 ? -22.551 -15.210 18.225 1.00 72.38 204 ALA A N 1
ATOM 1586 C CA . ALA A 1 204 ? -22.675 -14.233 17.150 1.00 72.38 204 ALA A CA 1
ATOM 1587 C C . ALA A 1 204 ? -22.341 -14.899 15.814 1.00 72.38 204 ALA A C 1
ATOM 1589 O O . ALA A 1 204 ? -21.387 -15.671 15.733 1.00 72.38 204 ALA A O 1
ATOM 1590 N N . ALA A 1 205 ? -23.126 -14.594 14.781 1.00 62.59 205 ALA A N 1
ATOM 1591 C CA . ALA A 1 205 ? -22.762 -14.957 13.422 1.00 62.59 205 ALA A CA 1
ATOM 1592 C C . ALA A 1 205 ? -21.533 -14.142 12.998 1.00 62.59 205 ALA A C 1
ATOM 1594 O O . ALA A 1 205 ? -21.513 -12.917 13.148 1.00 62.59 205 ALA A O 1
ATOM 1595 N N . CYS A 1 206 ? -20.545 -14.867 12.493 1.00 60.97 206 CYS A N 1
ATOM 1596 C CA . CYS A 1 206 ? -19.487 -14.406 11.616 1.00 60.97 206 CYS A CA 1
ATOM 1597 C C . CYS A 1 206 ? -19.715 -15.137 10.282 1.00 60.97 206 CYS A C 1
ATOM 1599 O O . CYS A 1 206 ? -19.537 -14.495 9.237 1.00 60.97 206 CYS A O 1
#

Secondary structure (DSSP, 8-state):
-----S-SEEEES-EEEEEES-EEE--SSEEEEEETT-EEEEEES-EEESEEEEEEE---TT-GGGGG-EEEEES-EE-SSEEE-TTEEESSEEEEES-EEE--SS-SEEEES--EEEEES-EEE-SSSTT-B-EEEPP-GGG--S--EEEEES-EEETT-B---BSSPP-----TTT------GGGHHHHTTT-SS----TTS--

Organism: Aegilops tauschii (NCBI:txid37682)

Nearest PDB structures (foldseek):
  1pxz-assembly2_B  TM=9.585E-01  e=1.694E-19  Juniperus ashei
  1vbl-assembly1_A  TM=7.934E-01  e=3.353E-09  Bacillus sp. TS-47
  2qxz-assembly2_B  TM=8.299E-01  e=1.172E-07  Xanthomonas campestris pv. campestris
  2bsp-assembly1_A  TM=7.692E-01  e=4.943E-08  Bacillus subtilis
  2o17-assembly1_A  TM=7.075E-01  e=2.975E-08  Bacillus subtilis

Foldseek 3Di:
DPPPPFEQEEAALAEQEEAAFAEFEDTDAEHEEQEHLYAHYEYELAEYEHEEQYYEQYDDQPSLSSLRHEYEYELYEYDDNYAEPLPEHANYEYEYALYEYDEYNAANYEYFHAYAYEAEQAEHEYPALVNQENYYYDDDDVSGNPHHAHDYDLYHGHRNHDYDGDHDDDDPPDDPVRDDDGDHNVCSCVSNVSRHHDDDDPPDDD

pLDDT: mean 93.27, std 10.3, range [43.22, 98.94]

Sequence (206 aa):
MDVGDGDAIRLLSSSKVWIDHNTLSRCEDGLLDVTLGSTDVTVSNNWFHDHDKVMLLGHDDQHVADRRMRVTVAFNRFGPNVNQRMPRIRHGYAHVVNNFYDGWREYAIGGSMGPTVKSQGNLFIASTAESANVTRRMPVGHAAGKDWHWHSSGDSFENGAVFKQTGSKVRPNYNKHQAFPAVSASEVRSLTKDAGALRCSARAAC

Mean predicted aligned error: 4.39 Å

Solvent-accessible surface area (backbone atoms only — not comparable to full-atom values): 10380 Å² total; per-residue (Å²): 129,86,77,71,80,38,49,70,41,76,43,68,61,39,67,73,45,78,49,64,37,41,65,44,60,68,50,78,47,31,40,36,38,42,21,70,52,24,24,54,33,39,41,28,28,23,24,38,27,50,33,56,43,40,24,40,36,39,84,58,93,82,53,67,63,19,50,68,17,36,36,39,41,33,26,24,26,37,34,54,65,27,28,32,24,68,45,23,34,29,37,16,38,38,41,39,31,30,26,36,36,53,28,27,60,65,22,37,35,32,32,37,53,29,26,36,32,29,39,29,7,20,28,37,33,27,63,38,74,90,21,9,43,34,52,43,81,51,92,41,84,94,69,51,45,87,65,36,23,34,27,76,47,67,54,40,64,35,63,68,28,41,78,76,66,37,71,58,89,58,72,86,94,57,55,90,89,68,60,74,86,79,58,60,23,88,48,15,70,69,68,26,65,72,33,12,58,75,85,76,50,104,87,51,94,125